Protein AF-A0A401HBV4-F1 (afdb_monomer_lite)

Radius of gyration: 20.48 Å; chains: 1; bounding box: 50×39×56 Å

pLDDT: mean 86.88, std 10.64, range [41.12, 97.62]

Sequence (295 aa):
MQGLTGCIDALDIARAVRVEGVSARLASEGRGEASGEKGHKIEVLVKDPSSPSIDEMPLLSALRVAFAKSGQLLVLRPYEKEASPREDVLAGLLRSLVAEGKPFVAIVPSLLAVGLASRLPARVIDALESLSVVVEAKVAVRNLVYLPVPEVNDVIEIVGKKNSAASYDRIRRLEEAAGRYGIKVRGHVLLNSNMEILEYIVSGGVDSLSMRVPVTKLALYILAISRCLDIPITPVTLEETSLHTIYFYGLGSREAEAFIEALRSPLTRPGEEEVARLVERGAAKLVEILSRPRA

Organism: Aeropyrum pernix (NCBI:txid56636)

Secondary structure (DSSP, 8-state):
-TTGGGG--HHHHHHH-EEEEEEEEEEEE-----SS---SEEEEEES-SSS--TTTHHHHHHHHHHHHTTTPEEEEEE--BTTB-HHHHHHHHHHHHHHTT--EEEEEEHHHHHHHHTTS-HHHHHHHHHHEEEEEEEEEEEEEEEEE-TTT-SEEEEEEETT-HHHHHHHHHHHHHHHHTT-EEEEEEEESSHHHHHHHHHTT-STHHHHEEESSTHHHHHHHHHGGGT--EEEEEEEEEEEEEEEEET--HHHHHHHHHHHHSGGGSPPHHHHHHHHHHHHHHHHHHHTSPP-

Foldseek 3Di:
DPPLLVQQQLLVQLVQKFFPDKAKDFPDFAVQAQPDDPALEAEEEAADPVQHDLQCQLLVLLLCQLCVVVNRHYDYDHLDDPPDDSLQSVLVVLVVCVVVSGWYKYKAFVLSVVSNVVVHDPVSVCLLRRFWRKMKMKIKMWHKAKAAQVVLAQEAEEEEAPSDVLRVVLVVVVCVVSVVNNRHYPYYHHDHDPVVLLCVQCVVALSSCNHYTYSDLVRLLCVSSCVSSVGRMDMDIDIDMTMIMMIRGNHHVSSVVSSSVSSVDPVSRDDSVRSSVSSSVSNVVSVVVSPDDDD

Structure (mmCIF, N/CA/C/O backbone):
data_AF-A0A401HBV4-F1
#
_entry.id   AF-A0A401HBV4-F1
#
loop_
_atom_site.group_PDB
_atom_site.id
_atom_site.type_symbol
_atom_site.label_atom_id
_atom_site.label_alt_id
_atom_site.label_comp_id
_atom_site.label_asym_id
_atom_site.label_entity_id
_atom_site.label_seq_id
_atom_site.pdbx_PDB_ins_code
_atom_site.Cartn_x
_atom_site.Cartn_y
_atom_site.Cartn_z
_atom_site.occupancy
_atom_site.B_iso_or_equiv
_atom_site.auth_seq_id
_atom_site.auth_comp_id
_atom_site.auth_asym_id
_atom_site.auth_atom_id
_atom_site.pdbx_PDB_model_num
ATOM 1 N N . MET A 1 1 ? -0.609 13.813 -28.012 1.00 51.69 1 MET A N 1
ATOM 2 C CA . MET A 1 1 ? -0.633 12.855 -26.881 1.00 51.69 1 MET A CA 1
ATOM 3 C C . MET A 1 1 ? -2.017 12.712 -26.219 1.00 51.69 1 MET A C 1
ATOM 5 O O . MET A 1 1 ? -2.098 12.214 -25.108 1.00 51.69 1 MET A O 1
ATOM 9 N N . GLN A 1 2 ? -3.130 13.060 -26.883 1.00 41.12 2 GLN A N 1
ATOM 10 C CA . GLN A 1 2 ? -4.466 12.605 -26.467 1.00 41.12 2 GLN A CA 1
ATOM 11 C C . GLN A 1 2 ? -4.691 11.232 -27.119 1.00 41.12 2 GLN A C 1
ATOM 13 O O . GLN A 1 2 ? -4.739 11.156 -28.341 1.00 41.12 2 GLN A O 1
ATOM 18 N N . GLY A 1 3 ? -4.692 10.151 -26.332 1.00 54.75 3 GLY A N 1
ATOM 19 C CA . GLY A 1 3 ? -4.847 8.776 -26.840 1.00 54.75 3 GLY A CA 1
ATOM 20 C C . GLY A 1 3 ? -4.110 7.683 -26.051 1.00 54.75 3 GLY A C 1
ATOM 21 O O . GLY A 1 3 ? -4.463 6.517 -26.168 1.00 54.75 3 GLY A O 1
ATOM 22 N N . LEU A 1 4 ? -3.139 8.040 -25.200 1.00 61.06 4 LEU A N 1
ATOM 23 C CA . LEU A 1 4 ? -2.304 7.070 -24.466 1.00 61.06 4 LEU A CA 1
ATOM 24 C C . LEU A 1 4 ? -3.008 6.377 -23.284 1.00 61.06 4 LEU A C 1
ATOM 26 O O . LEU A 1 4 ? -2.481 5.416 -22.741 1.00 61.06 4 LEU A O 1
ATOM 30 N N . THR A 1 5 ? -4.194 6.822 -22.863 1.00 62.53 5 THR A N 1
ATOM 31 C CA . THR A 1 5 ? -4.948 6.124 -21.807 1.00 62.53 5 THR A CA 1
ATOM 32 C C . THR A 1 5 ? -5.631 4.854 -22.317 1.00 62.53 5 THR A C 1
ATOM 34 O O . THR A 1 5 ? -5.857 3.936 -21.540 1.00 62.53 5 THR A O 1
ATOM 37 N N . GLY A 1 6 ? -5.920 4.770 -23.623 1.00 68.50 6 GLY A N 1
ATOM 38 C CA . GLY A 1 6 ? -6.599 3.620 -24.232 1.00 68.50 6 GLY A CA 1
ATOM 39 C C . GLY A 1 6 ? -5.733 2.366 -24.391 1.00 68.50 6 GLY A C 1
ATOM 40 O O . GLY A 1 6 ? -6.261 1.318 -24.741 1.00 68.50 6 GLY A O 1
ATOM 41 N N . CYS A 1 7 ? -4.423 2.462 -24.144 1.00 82.75 7 CYS A N 1
ATOM 42 C CA . CYS A 1 7 ? -3.480 1.341 -24.213 1.00 82.75 7 CYS A CA 1
ATOM 43 C C . CYS A 1 7 ? -2.977 0.885 -22.829 1.00 82.75 7 CYS A C 1
ATOM 45 O O . CYS A 1 7 ? -2.099 0.024 -22.767 1.00 82.75 7 CYS A O 1
ATOM 47 N N . ILE A 1 8 ? -3.490 1.464 -21.731 1.00 89.94 8 ILE A N 1
ATOM 48 C CA . ILE A 1 8 ? -3.073 1.104 -20.369 1.00 89.94 8 ILE A CA 1
ATOM 49 C C . ILE A 1 8 ? -3.519 -0.329 -20.072 1.00 89.94 8 ILE A C 1
ATOM 51 O O . ILE A 1 8 ? -4.710 -0.627 -20.001 1.00 89.94 8 ILE A O 1
ATOM 55 N N . ASP A 1 9 ? -2.556 -1.204 -19.814 1.00 89.88 9 ASP A N 1
ATOM 56 C CA . ASP A 1 9 ? -2.772 -2.628 -19.581 1.00 89.88 9 ASP A CA 1
ATOM 57 C C . ASP A 1 9 ? -2.990 -2.944 -18.091 1.00 89.88 9 ASP A C 1
ATOM 59 O O . ASP A 1 9 ? -2.279 -3.724 -17.458 1.00 89.88 9 ASP A O 1
ATOM 63 N N . ALA A 1 10 ? -3.950 -2.258 -17.470 1.00 92.12 10 ALA A N 1
ATOM 64 C CA . ALA A 1 10 ? -4.164 -2.367 -16.028 1.00 92.12 10 ALA A CA 1
ATOM 65 C C . ALA A 1 10 ? -4.704 -3.742 -15.602 1.00 92.12 10 ALA A C 1
ATOM 67 O O . ALA A 1 10 ? -4.416 -4.193 -14.492 1.00 92.12 10 ALA A O 1
ATOM 68 N N . LEU A 1 11 ? -5.483 -4.404 -16.465 1.00 91.81 11 LEU A N 1
ATOM 69 C CA . LEU A 1 11 ? -6.121 -5.680 -16.147 1.00 91.81 11 LEU A CA 1
ATOM 70 C C . LEU A 1 11 ? -5.117 -6.838 -16.125 1.00 91.81 11 LEU A C 1
ATOM 72 O O . LEU A 1 11 ? -5.170 -7.653 -15.204 1.00 91.81 11 LEU A O 1
ATOM 76 N N . ASP A 1 12 ? -4.174 -6.899 -17.070 1.00 91.12 12 ASP A N 1
ATOM 77 C CA . ASP A 1 12 ? -3.160 -7.960 -17.058 1.00 91.12 12 ASP A CA 1
ATOM 78 C C . ASP A 1 12 ? -2.198 -7.796 -15.873 1.00 91.12 12 ASP A C 1
ATOM 80 O O . ASP A 1 12 ? -1.864 -8.781 -15.207 1.00 91.12 12 ASP A O 1
ATOM 84 N N . ILE A 1 13 ? -1.842 -6.555 -15.517 1.00 93.56 13 ILE A N 1
ATOM 85 C CA . ILE A 1 13 ? -1.088 -6.281 -14.283 1.00 93.56 13 ILE A CA 1
ATOM 86 C C . ILE A 1 13 ? -1.889 -6.697 -13.045 1.00 93.56 13 ILE A C 1
ATOM 88 O O . ILE A 1 13 ? -1.341 -7.340 -12.147 1.00 93.56 13 ILE A O 1
ATOM 92 N N . ALA A 1 14 ? -3.188 -6.394 -12.998 1.00 91.69 14 ALA A N 1
ATOM 93 C CA . ALA A 1 14 ? -4.050 -6.766 -11.880 1.00 91.69 14 ALA A CA 1
ATOM 94 C C . ALA A 1 14 ? -4.186 -8.284 -11.697 1.00 91.69 14 ALA A C 1
ATOM 96 O O . ALA A 1 14 ? -4.177 -8.744 -10.561 1.00 91.69 14 ALA A O 1
ATOM 97 N N . ARG A 1 15 ? -4.246 -9.072 -12.779 1.00 91.69 15 ARG A N 1
ATOM 98 C CA . ARG A 1 15 ? -4.294 -10.550 -12.722 1.00 91.69 15 ARG A CA 1
ATOM 99 C C . ARG A 1 15 ? -3.032 -11.169 -12.123 1.00 91.69 15 ARG A C 1
ATOM 101 O O . ARG A 1 15 ? -3.076 -12.219 -11.478 1.00 91.69 15 ARG A O 1
ATOM 108 N N . ALA A 1 16 ? -1.886 -10.537 -12.353 1.00 91.25 16 ALA A N 1
ATOM 109 C CA . ALA A 1 16 ? -0.614 -11.005 -11.825 1.00 91.25 16 ALA A CA 1
ATOM 110 C C . ALA A 1 16 ? -0.429 -10.651 -10.337 1.00 91.25 16 ALA A C 1
ATOM 112 O O . ALA A 1 16 ? 0.214 -11.409 -9.600 1.00 91.25 16 ALA A O 1
ATOM 113 N N . VAL A 1 17 ? -1.037 -9.553 -9.883 1.00 92.12 17 VAL A N 1
ATOM 114 C CA . VAL A 1 17 ? -1.023 -9.103 -8.488 1.00 92.12 17 VAL A CA 1
ATOM 115 C C . VAL A 1 17 ? -2.083 -9.838 -7.669 1.00 92.12 17 VAL A C 1
ATOM 117 O O . VAL A 1 17 ? -3.258 -9.859 -8.019 1.00 92.12 17 VAL A O 1
ATOM 120 N N . ARG A 1 18 ? -1.698 -10.424 -6.532 1.00 90.62 18 ARG A N 1
ATOM 121 C CA . ARG A 1 18 ? -2.636 -11.199 -5.707 1.00 90.62 18 ARG A CA 1
ATOM 122 C C . ARG A 1 18 ? -2.352 -11.076 -4.221 1.00 90.62 18 ARG A C 1
ATOM 124 O O . ARG A 1 18 ? -1.207 -11.154 -3.794 1.00 90.62 18 ARG A O 1
ATOM 131 N N . VAL A 1 19 ? -3.408 -10.963 -3.418 1.00 91.94 19 VAL A N 1
ATOM 132 C CA . VAL A 1 19 ? -3.322 -11.211 -1.972 1.00 91.94 19 VAL A CA 1
ATOM 133 C C . VAL A 1 19 ? -3.312 -12.726 -1.753 1.00 91.94 19 VAL A C 1
ATOM 135 O O . VAL A 1 19 ? -4.349 -13.381 -1.871 1.00 91.94 19 VAL A O 1
ATOM 138 N N . GLU A 1 20 ? -2.133 -13.282 -1.475 1.00 90.88 20 GLU A N 1
ATOM 139 C CA . GLU A 1 20 ? -1.916 -14.728 -1.304 1.00 90.88 20 GLU A CA 1
ATOM 140 C C . GLU A 1 20 ? -2.331 -15.207 0.092 1.00 90.88 20 GLU A C 1
ATOM 142 O O . GLU A 1 20 ? -2.769 -16.343 0.267 1.00 90.88 20 GLU A O 1
ATOM 147 N N . GLY A 1 21 ? -2.244 -14.333 1.099 1.00 91.31 21 GLY A N 1
ATOM 148 C CA . GLY A 1 21 ? -2.594 -14.690 2.468 1.00 91.31 21 GLY A CA 1
ATOM 149 C C . GLY A 1 21 ? -2.882 -13.484 3.346 1.00 91.31 21 GLY A C 1
ATOM 150 O O . GLY A 1 21 ? -2.274 -12.427 3.201 1.00 91.31 21 GLY A O 1
ATOM 151 N N . VAL A 1 22 ? -3.807 -13.663 4.283 1.00 94.62 22 VAL A N 1
ATOM 152 C CA . VAL A 1 22 ? -4.127 -12.692 5.329 1.00 94.62 22 VAL A CA 1
ATOM 153 C C . VAL A 1 22 ? -4.256 -13.458 6.635 1.00 94.62 22 VAL A C 1
ATOM 155 O O . VAL A 1 22 ? -4.971 -14.456 6.700 1.00 94.62 22 VAL A O 1
ATOM 158 N N . SER A 1 23 ? -3.561 -13.010 7.673 1.00 93.94 23 SER A N 1
ATOM 159 C CA . SER A 1 23 ? -3.693 -13.559 9.021 1.00 93.94 23 SER A CA 1
ATOM 160 C C . SER A 1 23 ? -3.744 -12.424 10.024 1.00 93.94 23 SER A C 1
ATOM 162 O O . SER A 1 23 ? -2.945 -11.496 9.923 1.00 93.94 23 SER A O 1
ATOM 164 N N . ALA A 1 24 ? -4.633 -12.512 11.005 1.00 95.69 24 ALA A N 1
ATOM 165 C CA . ALA A 1 24 ? -4.712 -11.549 12.090 1.00 95.69 24 ALA A CA 1
ATOM 166 C C . ALA A 1 24 ? -4.885 -12.256 13.433 1.00 95.69 24 ALA A C 1
ATOM 168 O O . ALA A 1 24 ? -5.458 -13.347 13.496 1.00 95.69 24 ALA A O 1
ATOM 169 N N . ARG A 1 25 ? -4.377 -11.633 14.494 1.00 93.94 25 ARG A N 1
ATOM 170 C CA . ARG A 1 25 ? -4.486 -12.123 15.871 1.00 93.94 25 ARG A CA 1
ATOM 171 C C . ARG A 1 25 ? -4.696 -10.965 16.839 1.00 93.94 25 ARG A C 1
ATOM 173 O O . ARG A 1 25 ? -4.188 -9.869 16.604 1.00 93.94 25 ARG A O 1
ATOM 180 N N . LEU A 1 26 ? -5.387 -11.235 17.942 1.00 92.56 26 LEU A N 1
ATOM 181 C CA . LEU A 1 26 ? -5.402 -10.335 19.091 1.00 92.56 26 LEU A CA 1
ATOM 182 C C . LEU A 1 26 ? -3.994 -10.297 19.702 1.00 92.56 26 LEU A C 1
ATOM 184 O O . LEU A 1 26 ? -3.378 -11.340 19.935 1.00 92.56 26 LEU A O 1
ATOM 188 N N . ALA A 1 27 ? -3.470 -9.091 19.892 1.00 88.06 27 ALA A N 1
ATOM 189 C CA . ALA A 1 27 ? -2.166 -8.838 20.496 1.00 88.06 27 ALA A CA 1
ATOM 190 C C . ALA A 1 27 ? -2.304 -8.352 21.944 1.00 88.06 27 ALA A C 1
ATOM 192 O O . ALA A 1 27 ? -1.503 -8.739 22.792 1.00 88.06 27 ALA A O 1
ATOM 193 N N . SER A 1 28 ? -3.342 -7.566 22.239 1.00 84.75 28 SER A N 1
ATOM 194 C CA . SER A 1 28 ? -3.727 -7.197 23.600 1.00 84.75 28 SER A CA 1
ATOM 195 C C . SER A 1 28 ? -5.220 -6.891 23.691 1.00 84.75 28 SER A C 1
ATOM 197 O O . SER A 1 28 ? -5.839 -6.41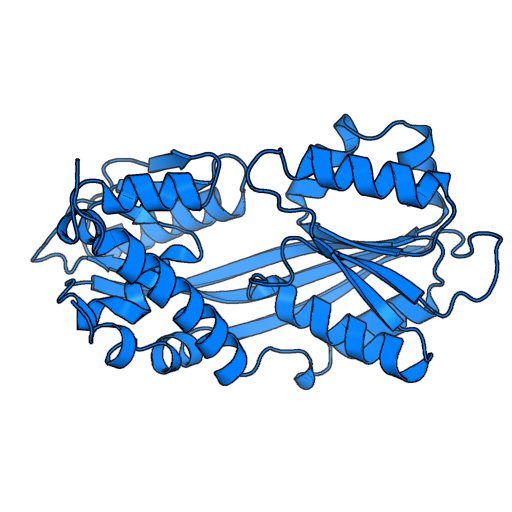0 22.738 1.00 84.75 28 SER A O 1
ATOM 199 N N . GLU A 1 29 ? -5.783 -7.150 24.868 1.00 76.56 29 GLU A N 1
ATOM 200 C CA . GLU A 1 29 ? -7.145 -6.775 25.231 1.00 76.56 29 GLU A CA 1
ATOM 201 C C . GLU A 1 29 ? -7.066 -5.604 26.214 1.00 76.56 29 GLU A C 1
ATOM 203 O O . GLU A 1 29 ? -6.777 -5.779 27.399 1.00 76.56 29 GLU A O 1
ATOM 208 N N . GLY A 1 30 ? -7.254 -4.383 25.712 1.00 69.12 30 GLY A N 1
ATOM 209 C CA . GLY A 1 30 ? -7.535 -3.237 26.571 1.00 69.12 30 GLY A CA 1
ATOM 210 C C . GLY A 1 30 ? -8.909 -3.382 27.230 1.00 69.12 30 GLY A C 1
ATOM 211 O O . GLY A 1 30 ? -9.717 -4.226 26.847 1.00 69.12 30 GLY A O 1
ATOM 212 N N . ARG A 1 31 ? -9.218 -2.514 28.198 1.00 69.62 31 ARG A N 1
ATOM 213 C CA . ARG A 1 31 ? -10.520 -2.518 28.896 1.00 69.62 31 ARG A CA 1
ATOM 214 C C . ARG A 1 31 ? -11.707 -2.229 27.974 1.00 69.62 31 ARG A C 1
ATOM 216 O O . ARG A 1 31 ? -12.831 -2.461 28.391 1.00 69.62 31 ARG A O 1
ATOM 223 N N . GLY A 1 32 ? -11.440 -1.749 26.754 1.00 60.47 32 GLY A N 1
ATOM 224 C CA . GLY A 1 32 ? -12.377 -1.773 25.636 1.00 60.47 32 GLY A CA 1
ATOM 225 C C . GLY A 1 32 ? -13.739 -1.182 25.965 1.00 60.47 32 GLY A C 1
ATOM 226 O O . GLY A 1 32 ? -14.729 -1.866 25.783 1.00 60.47 32 GLY A O 1
ATOM 227 N N . GLU A 1 33 ? -13.782 0.051 26.471 1.00 57.56 33 GLU A N 1
ATOM 228 C CA . GLU A 1 33 ? -14.997 0.864 26.597 1.00 57.56 33 GLU A CA 1
ATOM 229 C C . GLU A 1 33 ? -14.570 2.290 26.986 1.00 57.56 33 GLU A C 1
ATOM 231 O O . GLU A 1 33 ? -14.169 2.556 28.120 1.00 57.56 33 GLU A O 1
ATOM 236 N N . ALA A 1 34 ? -14.604 3.228 26.034 1.00 50.84 34 ALA A N 1
ATOM 237 C CA . ALA A 1 34 ? -14.574 4.644 26.385 1.00 50.84 34 ALA A CA 1
ATOM 238 C C . ALA A 1 34 ? -15.962 5.010 26.931 1.00 50.84 34 ALA A C 1
ATOM 240 O O . ALA A 1 34 ? -16.981 4.676 26.327 1.00 50.84 34 ALA A O 1
ATOM 241 N N . SER A 1 35 ? -16.024 5.673 28.086 1.00 42.47 35 SER A N 1
ATOM 242 C CA . SER A 1 35 ? -17.285 6.162 28.639 1.00 42.47 35 SER A CA 1
ATOM 243 C C . SER A 1 35 ? -17.898 7.198 27.692 1.00 42.47 35 SER A C 1
ATOM 245 O O . SER A 1 35 ? -17.421 8.331 27.637 1.00 42.47 35 SER A O 1
ATOM 247 N N . GLY A 1 36 ? -18.950 6.841 26.958 1.00 41.53 36 GLY A N 1
ATOM 248 C CA . GLY A 1 36 ? -19.706 7.813 26.173 1.00 41.53 36 GLY A CA 1
ATOM 249 C C . GLY A 1 36 ? -20.460 7.185 25.012 1.00 41.53 36 GLY A C 1
ATOM 250 O O . GLY A 1 36 ? -19.848 6.565 24.159 1.00 41.53 36 GLY A O 1
ATOM 251 N N . GLU A 1 37 ? -21.784 7.353 25.047 1.00 46.84 37 GLU A N 1
ATOM 252 C CA . GLU A 1 37 ? -22.790 7.239 23.979 1.00 46.84 37 GLU A CA 1
ATOM 253 C C . GLU A 1 37 ? -22.496 6.312 22.788 1.00 46.84 37 GLU A C 1
ATOM 255 O O . GLU A 1 37 ? -21.533 6.487 22.051 1.00 46.84 37 GLU A O 1
ATOM 260 N N . LYS A 1 38 ? -23.433 5.390 22.506 1.00 51.00 38 LYS A N 1
ATOM 261 C CA . LYS A 1 38 ? -23.486 4.612 21.256 1.00 51.00 38 LYS A CA 1
ATOM 262 C C . LYS A 1 38 ? -23.510 5.549 20.041 1.00 51.00 38 LYS A C 1
ATOM 264 O O . LYS A 1 38 ? -24.567 5.888 19.515 1.00 51.00 38 LYS A O 1
ATOM 269 N N . GLY A 1 39 ? -22.333 5.963 19.593 1.00 56.16 39 GLY A N 1
ATOM 270 C CA . GLY A 1 39 ? -22.154 6.761 18.401 1.00 56.16 39 GLY A CA 1
ATOM 271 C C . GLY A 1 39 ? -22.437 5.905 17.176 1.00 56.16 39 GLY A C 1
ATOM 272 O O . GLY A 1 39 ? -21.867 4.829 17.002 1.00 56.16 39 GLY A O 1
ATOM 273 N N . HIS A 1 40 ? -23.285 6.407 16.282 1.00 67.75 40 HIS A N 1
ATOM 274 C CA . HIS A 1 40 ? -23.527 5.787 14.978 1.00 67.75 40 HIS A CA 1
ATOM 275 C C . HIS A 1 40 ? -22.335 5.912 14.014 1.00 67.75 40 HIS A C 1
ATOM 277 O O . HIS A 1 40 ? -22.449 5.472 12.876 1.00 67.75 40 HIS A O 1
ATOM 283 N N . LYS A 1 41 ? -21.218 6.542 14.406 1.00 85.12 41 LYS A N 1
ATOM 284 C CA . LYS A 1 41 ? -20.074 6.826 13.529 1.00 85.12 41 LYS A CA 1
ATOM 285 C C . LYS A 1 41 ? -18.761 6.415 14.185 1.00 85.12 41 LYS A C 1
ATOM 287 O O . LYS A 1 41 ? -18.499 6.837 15.306 1.00 85.12 41 LYS A O 1
ATOM 292 N N . ILE A 1 42 ? -17.940 5.663 13.458 1.00 89.94 42 ILE A N 1
ATOM 293 C CA . ILE A 1 42 ? -16.591 5.256 13.860 1.00 89.94 42 ILE A CA 1
ATOM 294 C C . ILE A 1 42 ? -15.591 5.870 12.885 1.00 89.94 42 ILE A C 1
ATOM 296 O O . ILE A 1 42 ? -15.694 5.681 11.670 1.00 89.94 42 ILE A O 1
ATOM 300 N N . GLU A 1 43 ? -14.629 6.618 13.417 1.00 93.25 43 GLU A N 1
ATOM 301 C CA . GLU A 1 43 ? -13.533 7.174 12.624 1.00 93.25 43 GLU A CA 1
ATOM 302 C C . GLU A 1 43 ? -12.534 6.051 12.302 1.00 93.25 43 GLU A C 1
ATOM 304 O O . GLU A 1 43 ? -12.142 5.288 13.182 1.00 93.25 43 GLU A O 1
ATOM 309 N N . VAL A 1 44 ? -12.120 5.927 11.042 1.00 94.75 44 VAL A N 1
ATOM 310 C CA . VAL A 1 44 ? -11.139 4.927 10.603 1.00 94.75 44 VAL A CA 1
ATOM 311 C C . VAL A 1 44 ? -9.930 5.646 10.025 1.00 94.75 44 VAL A C 1
ATOM 313 O O . VAL A 1 44 ? -10.002 6.218 8.935 1.00 94.75 44 VAL A O 1
ATOM 316 N N . LEU A 1 45 ? -8.816 5.627 10.752 1.00 94.12 45 LEU A N 1
ATOM 317 C CA . LEU A 1 45 ? -7.560 6.232 10.322 1.00 94.12 45 LEU A CA 1
ATOM 318 C C . LEU A 1 45 ? -6.833 5.282 9.368 1.00 94.12 45 LEU A C 1
ATOM 320 O O . LEU A 1 45 ? -6.504 4.152 9.735 1.00 94.12 45 LEU A O 1
ATOM 324 N N . VAL A 1 46 ? -6.588 5.747 8.145 1.00 90.94 46 VAL A N 1
ATOM 325 C CA . VAL A 1 46 ? -6.010 4.955 7.045 1.00 90.94 46 VAL A CA 1
ATOM 326 C C . VAL A 1 46 ? -4.994 5.795 6.283 1.00 90.94 46 VAL A C 1
ATOM 328 O O . VAL A 1 46 ? -5.095 7.022 6.291 1.00 90.94 46 VAL A O 1
ATOM 331 N N . LYS A 1 47 ? -4.024 5.171 5.603 1.00 87.25 47 LYS A N 1
ATOM 332 C CA . LYS A 1 47 ? -2.976 5.930 4.904 1.00 87.25 47 LYS A CA 1
ATOM 333 C C . LYS A 1 47 ? -3.567 6.883 3.864 1.00 87.25 47 LYS A C 1
ATOM 335 O O . LYS A 1 47 ? -3.450 8.097 4.003 1.00 87.25 47 LYS A O 1
ATOM 340 N N . ASP A 1 48 ? -4.232 6.324 2.861 1.00 84.56 48 ASP A N 1
ATOM 341 C CA . ASP A 1 48 ? -4.903 7.066 1.796 1.00 84.56 48 ASP A CA 1
ATOM 342 C C . ASP A 1 48 ? -6.076 6.223 1.264 1.00 84.56 48 ASP A C 1
ATOM 344 O O . ASP A 1 48 ? -5.845 5.206 0.609 1.00 84.56 48 ASP A O 1
ATOM 348 N N . PRO A 1 49 ? -7.339 6.604 1.529 1.00 82.12 49 PRO A N 1
ATOM 349 C CA . PRO A 1 49 ? -8.502 5.857 1.064 1.00 82.12 49 PRO A CA 1
ATOM 350 C C . PRO A 1 49 ? -8.765 6.036 -0.438 1.00 82.12 49 PRO A C 1
ATOM 352 O O . PRO A 1 49 ? -9.510 5.248 -1.017 1.00 82.12 49 PRO A O 1
ATOM 355 N N . SER A 1 50 ? -8.190 7.062 -1.076 1.00 81.88 50 SER A N 1
ATOM 356 C CA . SER A 1 50 ? -8.348 7.314 -2.513 1.00 81.88 50 SER A CA 1
ATOM 357 C C . SER A 1 50 ? -7.416 6.437 -3.360 1.00 81.88 50 SER A C 1
ATOM 359 O O . SER A 1 50 ? -7.757 6.067 -4.488 1.00 81.88 50 SER A O 1
ATOM 361 N N . SER A 1 51 ? -6.273 6.043 -2.790 1.00 79.81 51 SER A N 1
ATOM 362 C CA . SER A 1 51 ? -5.274 5.160 -3.400 1.00 79.81 51 SER A CA 1
ATOM 363 C C . SER A 1 51 ? -4.696 4.179 -2.362 1.00 79.81 51 SER A C 1
ATOM 365 O O . SER A 1 51 ? -3.487 4.228 -2.076 1.00 79.81 51 SER A O 1
ATOM 367 N N . PRO A 1 52 ? -5.537 3.286 -1.792 1.00 83.00 52 PRO A N 1
ATOM 368 C CA . PRO A 1 52 ? -5.093 2.337 -0.777 1.00 83.00 52 PRO A CA 1
ATOM 369 C C . PRO A 1 52 ? -4.012 1.429 -1.355 1.00 83.00 52 PRO A C 1
ATOM 371 O O . PRO A 1 52 ? -4.039 1.084 -2.541 1.00 83.00 52 PRO A O 1
ATOM 374 N N . SER A 1 53 ? -3.040 1.043 -0.528 1.00 86.38 53 SER A N 1
ATOM 375 C CA . SER A 1 53 ? -2.126 -0.013 -0.954 1.00 86.38 53 SER A CA 1
ATOM 376 C C . SER A 1 53 ? -2.879 -1.342 -1.065 1.00 86.38 53 SER A C 1
ATOM 378 O O . SER A 1 53 ? -3.837 -1.578 -0.330 1.00 86.38 53 SER A O 1
ATOM 380 N N . ILE A 1 54 ? -2.422 -2.233 -1.949 1.00 90.62 54 ILE A N 1
ATOM 381 C CA . ILE A 1 54 ? -3.029 -3.561 -2.151 1.00 90.62 54 ILE A CA 1
ATOM 382 C C . ILE A 1 54 ? -3.099 -4.357 -0.837 1.00 90.62 54 ILE A C 1
ATOM 384 O O . ILE A 1 54 ? -4.072 -5.065 -0.597 1.00 90.62 54 ILE A O 1
ATOM 388 N N . ASP A 1 55 ? -2.108 -4.202 0.045 1.00 90.38 55 ASP A N 1
ATOM 389 C CA . ASP A 1 55 ? -2.082 -4.843 1.360 1.00 90.38 55 ASP A CA 1
ATOM 390 C C . ASP A 1 55 ? -3.072 -4.234 2.374 1.00 90.38 55 ASP A C 1
ATOM 392 O O . ASP A 1 55 ? -3.480 -4.917 3.309 1.00 90.38 55 ASP A O 1
ATOM 396 N N . GLU A 1 56 ? -3.511 -2.986 2.184 1.00 91.25 56 GLU A N 1
ATOM 397 C CA . GLU A 1 56 ? -4.507 -2.329 3.048 1.00 91.25 56 GLU A CA 1
ATOM 398 C C . GLU A 1 56 ? -5.947 -2.652 2.621 1.00 91.25 56 GLU A C 1
ATOM 400 O O . GLU A 1 56 ? -6.848 -2.664 3.459 1.00 91.25 56 GLU A O 1
ATOM 405 N N . MET A 1 57 ? -6.176 -2.947 1.336 1.00 93.62 57 MET A N 1
ATOM 406 C CA . MET A 1 57 ? -7.498 -3.288 0.792 1.00 93.62 57 MET A CA 1
ATOM 407 C C . MET A 1 57 ? -8.240 -4.375 1.594 1.00 93.62 57 MET A C 1
ATOM 409 O O . MET A 1 57 ? -9.378 -4.112 1.992 1.00 93.62 57 MET A O 1
ATOM 413 N N . PRO A 1 58 ? -7.645 -5.546 1.919 1.00 95.06 58 PRO A N 1
ATOM 414 C CA . PRO A 1 58 ? -8.348 -6.557 2.708 1.00 95.06 58 PRO A CA 1
ATOM 415 C C . PRO A 1 58 ? -8.701 -6.095 4.122 1.00 95.06 58 PRO A C 1
ATOM 417 O O . PRO A 1 58 ? -9.761 -6.454 4.635 1.00 95.06 58 PRO A O 1
ATOM 420 N N . LEU A 1 59 ? -7.871 -5.244 4.730 1.00 95.50 59 LEU A N 1
ATOM 421 C CA . LEU A 1 59 ? -8.140 -4.672 6.050 1.00 95.50 59 LEU A CA 1
ATOM 422 C C . LEU A 1 59 ? -9.352 -3.731 5.994 1.00 95.50 59 LEU A C 1
ATOM 424 O O . LEU A 1 59 ? -10.259 -3.818 6.820 1.00 95.50 59 LEU A O 1
ATOM 428 N N . LEU A 1 60 ? -9.426 -2.873 4.976 1.00 94.06 60 LEU A N 1
ATOM 429 C CA . LEU A 1 60 ? -10.561 -1.965 4.790 1.00 94.06 60 LEU A CA 1
ATOM 430 C C . LEU A 1 60 ? -11.862 -2.720 4.500 1.00 94.06 60 LEU A C 1
ATOM 432 O O . LEU A 1 60 ? -12.909 -2.385 5.060 1.00 94.06 60 LEU A O 1
ATOM 436 N N . SER A 1 61 ? -11.805 -3.752 3.659 1.00 93.88 61 SER A N 1
ATOM 437 C CA . SER A 1 61 ? -12.957 -4.603 3.355 1.00 93.88 61 SER A CA 1
ATOM 438 C C . SER A 1 61 ? -13.447 -5.358 4.589 1.00 93.88 61 SER A C 1
ATOM 440 O O . SER A 1 61 ? -14.650 -5.387 4.845 1.00 93.88 61 SER A O 1
ATOM 442 N N . ALA A 1 62 ? -12.540 -5.904 5.400 1.00 95.19 62 ALA A N 1
ATOM 443 C CA . ALA A 1 62 ? -12.905 -6.583 6.638 1.00 95.19 62 ALA A CA 1
ATOM 444 C C . ALA A 1 62 ? -13.555 -5.643 7.659 1.00 95.19 62 ALA A C 1
ATOM 446 O O . ALA A 1 62 ? -14.556 -6.021 8.266 1.00 95.19 62 ALA A O 1
ATOM 447 N N . LEU A 1 63 ? -13.068 -4.402 7.804 1.00 94.38 63 LEU A N 1
ATOM 448 C CA . LEU A 1 63 ? -13.738 -3.405 8.648 1.00 94.38 63 LEU A CA 1
ATOM 449 C C . LEU A 1 63 ? -15.150 -3.107 8.142 1.00 94.38 63 LEU A C 1
ATOM 451 O O . LEU A 1 63 ? -16.099 -3.112 8.921 1.00 94.38 63 LEU A O 1
ATOM 455 N N . ARG A 1 64 ? -15.332 -2.913 6.832 1.00 92.00 64 ARG A N 1
ATOM 456 C CA . ARG A 1 64 ? -16.673 -2.698 6.265 1.00 92.00 64 ARG A CA 1
ATOM 457 C C . ARG A 1 64 ? -17.612 -3.861 6.575 1.00 92.00 64 ARG A C 1
ATOM 459 O O . ARG A 1 64 ? -18.746 -3.623 6.974 1.00 92.00 64 ARG A O 1
ATOM 466 N N . VAL A 1 65 ? -17.145 -5.101 6.437 1.00 92.00 65 VAL A N 1
ATOM 467 C CA . VAL A 1 65 ? -17.940 -6.302 6.739 1.00 92.00 65 VAL A CA 1
ATOM 468 C C . VAL A 1 65 ? -18.267 -6.406 8.231 1.00 92.00 65 VAL A C 1
ATOM 470 O O . VAL A 1 65 ? -19.418 -6.669 8.581 1.00 92.00 65 VAL A O 1
ATOM 473 N N . ALA A 1 66 ? -17.285 -6.178 9.106 1.00 91.44 66 ALA A N 1
ATOM 474 C CA . ALA A 1 66 ? -17.457 -6.275 10.554 1.00 91.44 66 ALA A CA 1
ATOM 475 C C . ALA A 1 66 ? -18.486 -5.262 11.083 1.00 91.44 66 ALA A C 1
ATOM 477 O O . ALA A 1 66 ? -19.359 -5.621 11.873 1.00 91.44 66 ALA A O 1
ATOM 478 N N . PHE A 1 67 ? -18.439 -4.023 10.588 1.00 89.31 67 PHE A N 1
ATOM 479 C CA . PHE A 1 67 ? -19.305 -2.934 11.050 1.00 89.31 67 PHE A CA 1
ATOM 480 C C . PHE A 1 67 ? -20.634 -2.827 10.281 1.00 89.31 67 PHE A C 1
ATOM 482 O O . PHE A 1 67 ? -21.574 -2.194 10.760 1.00 89.31 67 PHE A O 1
ATOM 489 N N . ALA A 1 68 ? -20.784 -3.504 9.135 1.00 85.38 68 ALA A N 1
ATOM 490 C CA . ALA A 1 68 ? -22.046 -3.516 8.388 1.00 85.38 68 ALA A CA 1
ATOM 491 C C . ALA A 1 68 ? -23.227 -4.037 9.226 1.00 85.38 68 ALA A C 1
ATOM 493 O O . ALA A 1 68 ? -24.349 -3.552 9.087 1.00 85.38 68 ALA A O 1
ATOM 494 N N . LYS A 1 69 ? -22.984 -5.006 10.120 1.00 75.56 69 LYS A N 1
ATOM 495 C CA . LYS A 1 69 ? -24.026 -5.598 10.976 1.00 75.56 69 LYS A CA 1
ATOM 496 C C . LYS A 1 69 ? -24.365 -4.756 12.207 1.00 75.56 69 LYS A C 1
ATOM 498 O O . LYS A 1 69 ? -25.451 -4.925 12.753 1.00 75.56 69 LYS A O 1
ATOM 503 N N . SER A 1 70 ? -23.463 -3.880 12.659 1.00 75.25 70 SER A N 1
ATOM 504 C CA . SER A 1 70 ? -23.683 -3.051 13.853 1.00 75.25 70 SER A CA 1
ATOM 505 C C . SER A 1 70 ? -24.455 -1.761 13.556 1.00 75.25 70 SER A C 1
ATOM 507 O O . SER A 1 70 ? -24.838 -1.055 14.486 1.00 75.25 70 SER A O 1
ATOM 509 N N . GLY A 1 71 ? -24.699 -1.442 12.277 1.00 73.75 71 GLY A N 1
ATOM 510 C CA . GLY A 1 71 ? -25.333 -0.185 11.867 1.00 73.75 71 GLY A CA 1
ATOM 511 C C . GLY A 1 71 ? -24.451 1.046 12.110 1.00 73.75 71 GLY A C 1
ATOM 512 O O . GLY A 1 71 ? -24.939 2.174 12.060 1.00 73.75 71 GLY A O 1
ATOM 513 N N . GLN A 1 72 ? -23.162 0.838 12.393 1.00 81.19 72 GLN A N 1
ATOM 514 C CA . GLN A 1 72 ? -22.186 1.903 12.583 1.00 81.19 72 GLN A CA 1
ATOM 515 C C . GLN A 1 72 ? -21.609 2.331 11.232 1.00 81.19 72 GLN A C 1
ATOM 517 O O . GLN A 1 72 ? -21.116 1.523 10.446 1.00 81.19 72 GLN A O 1
ATOM 522 N N . LEU A 1 73 ? -21.651 3.632 10.968 1.00 83.94 73 LEU A N 1
ATOM 523 C CA . LEU A 1 73 ? -21.071 4.247 9.788 1.00 83.94 73 LEU A CA 1
ATOM 524 C C . LEU A 1 73 ? -19.563 4.431 9.978 1.00 83.94 73 LEU A C 1
ATOM 526 O O . LEU A 1 73 ? -19.124 5.108 10.906 1.00 83.94 73 LEU A O 1
ATOM 530 N N . LEU A 1 74 ? -18.771 3.896 9.054 1.00 90.12 74 LEU A N 1
ATOM 531 C CA . LEU A 1 74 ? -17.331 4.134 9.021 1.00 90.12 74 LEU A CA 1
ATOM 532 C C . LEU A 1 74 ? -17.021 5.448 8.296 1.00 90.12 74 LEU A C 1
ATOM 534 O O . LEU A 1 74 ? -17.439 5.648 7.154 1.00 90.12 74 LEU A O 1
ATOM 538 N N . VAL A 1 75 ? -16.253 6.325 8.938 1.00 91.31 75 VAL A N 1
ATOM 539 C CA . VAL A 1 75 ? -15.761 7.579 8.357 1.00 91.31 75 VAL A CA 1
ATOM 540 C C . VAL A 1 75 ? -14.257 7.451 8.143 1.00 91.31 75 VAL A C 1
ATOM 542 O O . VAL A 1 75 ? -13.490 7.397 9.098 1.00 91.31 75 VAL A O 1
ATOM 545 N N . LEU A 1 76 ? -13.819 7.372 6.885 1.00 91.88 76 LEU A N 1
ATOM 546 C CA . LEU A 1 76 ? -12.397 7.221 6.565 1.00 91.88 76 LEU A CA 1
ATOM 547 C C . LEU A 1 76 ? -11.661 8.557 6.734 1.00 91.88 76 LEU A C 1
ATOM 549 O O . LEU A 1 76 ? -12.051 9.571 6.149 1.00 91.88 76 LEU A O 1
ATOM 553 N N . ARG A 1 77 ? -10.559 8.547 7.484 1.00 91.56 77 ARG A N 1
ATOM 554 C CA . ARG A 1 77 ? -9.688 9.702 7.722 1.00 91.56 77 ARG A CA 1
ATOM 555 C C . ARG A 1 77 ? -8.273 9.411 7.213 1.00 91.56 77 ARG A C 1
ATOM 557 O O . ARG A 1 77 ? -7.566 8.614 7.832 1.00 91.56 77 ARG A O 1
ATOM 564 N N . PRO A 1 78 ? -7.844 10.041 6.104 1.00 90.25 78 PRO A N 1
ATOM 565 C CA . PRO A 1 78 ? -6.483 9.890 5.605 1.00 90.25 78 PRO A CA 1
ATOM 566 C C . PRO A 1 78 ? -5.459 10.535 6.543 1.00 90.25 78 PRO A C 1
ATOM 568 O O . PRO A 1 78 ? -5.676 11.652 7.022 1.00 90.25 78 PRO A O 1
ATOM 571 N N . TYR A 1 79 ? -4.313 9.879 6.729 1.00 86.38 79 TYR A N 1
ATOM 572 C CA . TYR A 1 79 ? -3.136 10.469 7.382 1.00 86.38 79 TYR A CA 1
ATOM 573 C C . TYR A 1 79 ? -1.938 10.690 6.438 1.00 86.38 79 TYR A C 1
ATOM 575 O O . TYR A 1 79 ? -0.882 11.147 6.876 1.00 86.38 79 TYR A O 1
ATOM 583 N N . GLU A 1 80 ? -2.074 10.416 5.137 1.00 80.19 80 GLU A N 1
ATOM 584 C CA . GLU A 1 80 ? -1.132 10.868 4.105 1.00 80.19 80 GLU A CA 1
ATOM 585 C C . GLU A 1 80 ? -1.562 12.254 3.583 1.00 80.19 80 GLU A C 1
ATOM 587 O O . GLU A 1 80 ? -2.658 12.425 3.052 1.00 80.19 80 GLU A O 1
ATOM 592 N N . LYS A 1 81 ? -0.706 13.267 3.778 1.00 71.62 81 LYS A N 1
ATOM 593 C CA . LYS A 1 81 ? -0.860 14.627 3.234 1.00 71.62 81 LYS A CA 1
ATOM 594 C C . LYS A 1 81 ? 0.432 15.038 2.534 1.00 71.62 81 LYS A C 1
ATOM 596 O O . LYS A 1 81 ? 1.511 14.731 3.028 1.00 71.62 81 LYS A O 1
ATOM 601 N N . GLU A 1 82 ? 0.320 15.756 1.417 1.00 59.09 82 GLU A N 1
ATOM 602 C CA . GLU A 1 82 ? 1.459 16.093 0.542 1.00 59.09 82 GLU A CA 1
ATOM 603 C C . GLU A 1 82 ? 2.574 16.891 1.243 1.00 59.09 82 GLU A C 1
ATOM 605 O O . GLU A 1 82 ? 3.737 16.740 0.889 1.00 59.09 82 GLU A O 1
ATOM 610 N N . ALA A 1 83 ? 2.247 17.684 2.270 1.00 61.72 83 ALA A N 1
ATOM 611 C CA . ALA A 1 83 ? 3.176 18.625 2.904 1.00 61.72 83 ALA A CA 1
ATOM 612 C C . ALA A 1 83 ? 3.530 18.300 4.370 1.00 61.72 83 ALA A C 1
ATOM 614 O O . ALA A 1 83 ? 3.996 19.175 5.100 1.00 61.72 83 ALA A O 1
ATOM 615 N N . SER A 1 84 ? 3.266 17.087 4.868 1.00 74.19 84 SER A N 1
ATOM 616 C CA . SER A 1 84 ? 3.536 16.754 6.278 1.00 74.19 84 SER A CA 1
ATOM 617 C C . SER A 1 84 ? 3.985 15.303 6.471 1.00 74.19 84 SER A C 1
ATOM 619 O O . SER A 1 84 ? 3.446 14.415 5.806 1.00 74.19 84 SER A O 1
ATOM 621 N N . PRO A 1 85 ? 4.927 15.025 7.398 1.00 76.44 85 PRO A N 1
ATOM 622 C CA . PRO A 1 85 ? 5.282 13.657 7.761 1.00 76.44 85 PRO A CA 1
ATOM 623 C C . PRO A 1 85 ? 4.046 12.880 8.221 1.00 76.44 85 PRO A C 1
ATOM 625 O O . PRO A 1 85 ? 3.234 13.382 9.001 1.00 76.44 85 PRO A O 1
ATOM 628 N N . ARG A 1 86 ? 3.898 11.640 7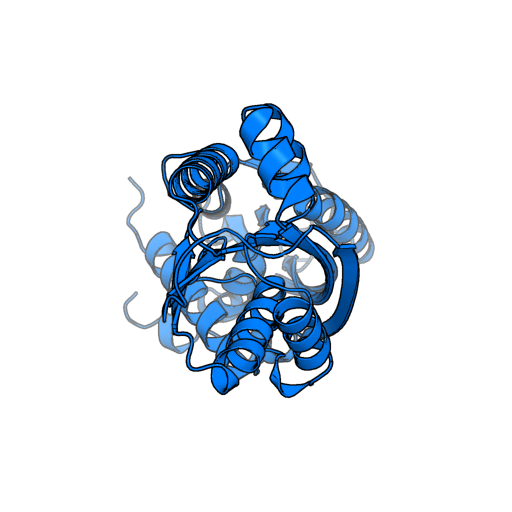.747 1.00 80.19 86 ARG A N 1
ATOM 629 C CA . ARG A 1 86 ? 2.722 10.799 8.045 1.00 80.19 86 ARG A CA 1
ATOM 630 C C . ARG A 1 86 ? 2.592 10.536 9.542 1.00 80.19 86 ARG A C 1
ATOM 632 O O . ARG A 1 86 ? 1.486 10.512 10.068 1.00 80.19 86 ARG A O 1
ATOM 639 N N . GLU A 1 87 ? 3.729 10.377 10.210 1.00 84.00 87 GLU A N 1
ATOM 640 C CA . GLU A 1 87 ? 3.866 10.204 11.652 1.00 84.00 87 GLU A CA 1
ATOM 641 C C . GLU A 1 87 ? 3.240 11.384 12.405 1.00 84.00 87 GLU A C 1
ATOM 643 O O . GLU A 1 87 ? 2.505 11.178 13.364 1.00 84.00 87 GLU A O 1
ATOM 648 N N . ASP A 1 88 ? 3.475 12.613 11.937 1.00 86.06 88 ASP A N 1
ATOM 649 C CA . ASP A 1 88 ? 2.984 13.833 12.583 1.00 86.06 88 ASP A CA 1
ATOM 650 C C . ASP A 1 88 ? 1.488 14.039 12.375 1.00 86.06 88 ASP A C 1
ATOM 652 O O . ASP A 1 88 ? 0.770 14.398 13.314 1.00 86.06 88 ASP A O 1
ATOM 656 N N . VAL A 1 89 ? 0.999 13.768 11.162 1.00 88.62 89 VAL A N 1
ATOM 657 C CA . VAL A 1 89 ? -0.436 13.836 10.855 1.00 88.62 89 VAL A CA 1
ATOM 658 C C . VAL A 1 89 ? -1.194 12.793 11.671 1.00 88.62 89 VAL A C 1
ATOM 660 O O . VAL A 1 89 ? -2.173 13.132 12.339 1.00 88.62 89 VAL A O 1
ATOM 663 N N . LEU A 1 90 ? -0.723 11.543 11.672 1.00 91.25 90 LEU A N 1
ATOM 664 C CA . LEU A 1 90 ? -1.342 10.462 12.431 1.00 91.25 90 LEU A CA 1
ATOM 665 C C . LEU A 1 90 ? -1.271 10.723 13.941 1.00 91.25 90 LEU A C 1
ATOM 667 O O . LEU A 1 90 ? -2.287 10.596 14.619 1.00 91.25 90 LEU A O 1
ATOM 671 N N . ALA A 1 91 ? -0.130 11.179 14.470 1.00 91.31 91 ALA A N 1
ATOM 672 C CA . ALA A 1 91 ? -0.011 11.558 15.879 1.00 91.31 91 ALA A CA 1
ATOM 673 C C . ALA A 1 91 ? -0.942 12.725 16.250 1.00 91.31 91 ALA A C 1
ATOM 675 O O . ALA A 1 91 ? -1.497 12.756 17.346 1.00 91.31 91 ALA A O 1
ATOM 676 N N . GLY A 1 92 ? -1.140 13.699 15.357 1.00 92.06 92 GLY A N 1
ATOM 677 C CA . GLY A 1 92 ? -2.136 14.760 15.523 1.00 92.06 92 GLY A CA 1
ATOM 678 C C . GLY A 1 92 ? -3.563 14.217 15.632 1.00 92.06 92 GLY A C 1
ATOM 679 O O . GLY A 1 92 ? -4.269 14.556 16.581 1.00 92.06 92 GLY A O 1
ATOM 680 N N . LEU A 1 93 ? -3.958 13.339 14.706 1.00 93.44 93 LEU A N 1
ATOM 681 C CA . LEU A 1 93 ? -5.287 12.719 14.684 1.00 93.44 93 LEU A CA 1
ATOM 682 C C . LEU A 1 93 ? -5.540 11.857 15.926 1.00 93.44 93 LEU A C 1
ATOM 684 O O . LEU A 1 93 ? -6.570 12.024 16.575 1.00 93.44 93 LEU A O 1
ATOM 688 N N . LEU A 1 94 ? -4.586 10.997 16.296 1.00 93.50 94 LEU A N 1
ATOM 689 C CA . LEU A 1 94 ? -4.677 10.155 17.492 1.00 93.50 94 LEU A CA 1
ATOM 690 C C . LEU A 1 94 ? -4.816 11.004 18.760 1.00 93.50 94 LEU A C 1
ATOM 692 O O . LEU A 1 94 ? -5.693 10.741 19.576 1.00 93.50 94 LEU A O 1
ATOM 696 N N . ARG A 1 95 ? -4.011 12.069 18.907 1.00 93.31 95 ARG A N 1
ATOM 697 C CA . ARG A 1 95 ? -4.125 12.999 20.045 1.00 93.31 95 ARG A CA 1
ATOM 698 C C . ARG A 1 95 ? -5.509 13.640 20.132 1.00 93.31 95 ARG A C 1
ATOM 700 O O . ARG A 1 95 ? -6.047 13.715 21.232 1.00 93.31 95 ARG A O 1
ATOM 707 N N . SER A 1 96 ? -6.057 14.098 19.005 1.00 92.94 96 SER A N 1
ATOM 708 C CA . SER A 1 96 ? -7.387 14.721 18.955 1.00 92.94 96 SER A CA 1
ATOM 709 C C . SER A 1 96 ? -8.469 13.728 19.368 1.00 92.94 96 SER A C 1
ATOM 711 O O . SER A 1 96 ? -9.227 13.994 20.293 1.00 92.94 96 SER A O 1
ATOM 713 N N . LEU A 1 97 ? -8.488 12.547 18.745 1.00 91.81 97 LEU A N 1
ATOM 714 C CA . LEU A 1 97 ? -9.526 11.543 18.982 1.00 91.81 97 LEU A CA 1
ATOM 715 C C . LEU A 1 97 ? -9.500 10.996 20.410 1.00 91.81 97 LEU A C 1
ATOM 717 O O . LEU A 1 97 ? -10.558 10.861 21.021 1.00 91.81 97 LEU A O 1
ATOM 721 N N . VAL A 1 98 ? -8.307 10.750 20.961 1.00 91.25 98 VAL A N 1
ATOM 722 C CA . VAL A 1 98 ? -8.143 10.324 22.358 1.00 91.25 98 VAL A CA 1
ATOM 723 C C . VAL A 1 98 ? -8.584 11.425 23.325 1.00 91.25 98 VAL A C 1
ATOM 725 O O . VAL A 1 98 ? -9.288 11.139 24.287 1.00 91.25 98 VAL A O 1
ATOM 728 N N . ALA A 1 99 ? -8.220 12.689 23.077 1.00 89.12 99 ALA A N 1
ATOM 729 C CA . ALA A 1 99 ? -8.638 13.805 23.932 1.00 89.12 99 ALA A CA 1
ATOM 730 C C . ALA A 1 99 ? -10.156 14.047 23.894 1.00 89.12 99 ALA A C 1
ATOM 732 O O . ALA A 1 99 ? -10.742 14.442 24.898 1.00 89.12 99 ALA A O 1
ATOM 733 N N . GLU A 1 100 ? -10.786 13.798 22.747 1.00 88.62 100 GLU A N 1
ATOM 734 C CA . GLU A 1 100 ? -12.235 13.892 22.554 1.00 88.62 100 GLU A CA 1
ATOM 735 C C . GLU A 1 100 ? -12.991 12.644 23.045 1.00 88.62 100 GLU A C 1
ATOM 737 O O . GLU A 1 100 ? -14.220 12.642 23.023 1.00 88.62 100 GLU A O 1
ATOM 742 N N . GLY A 1 101 ? -12.286 11.581 23.454 1.00 85.38 101 GLY A N 1
ATOM 743 C CA . GLY A 1 101 ? -12.890 10.314 23.878 1.00 85.38 101 GLY A CA 1
ATOM 744 C C . GLY A 1 101 ? -13.673 9.598 22.773 1.00 85.38 101 GLY A C 1
ATOM 745 O O . GLY A 1 101 ? -14.574 8.817 23.067 1.00 85.38 101 GLY A O 1
ATOM 746 N N . LYS A 1 102 ? -13.374 9.876 21.497 1.00 86.69 102 LYS A N 1
ATOM 747 C CA . LYS A 1 102 ? -14.107 9.304 20.360 1.00 86.69 102 LYS A CA 1
ATOM 748 C C . LYS A 1 102 ? -13.603 7.898 20.036 1.00 86.69 102 LYS A C 1
ATOM 750 O O . LYS A 1 102 ? -12.39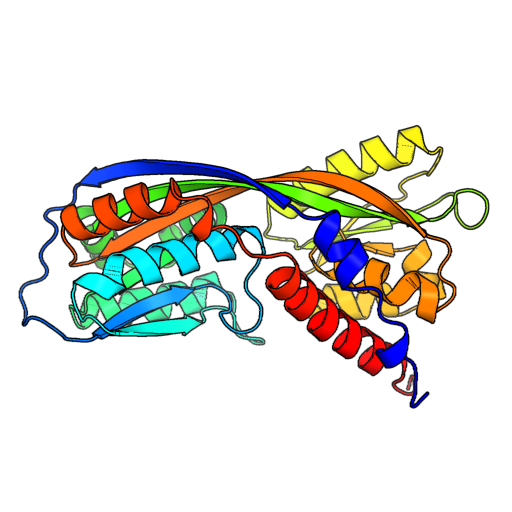0 7.723 19.930 1.00 86.69 102 LYS A O 1
ATOM 755 N N . PRO A 1 103 ? -14.491 6.918 19.796 1.00 88.94 103 PRO A N 1
ATOM 756 C CA . PRO A 1 103 ? -14.070 5.602 19.341 1.00 88.94 103 PRO A CA 1
ATOM 757 C C . PRO A 1 103 ? -13.540 5.667 17.904 1.00 88.94 103 PRO A C 1
ATOM 759 O O . PRO A 1 103 ? -14.102 6.353 17.041 1.00 88.94 103 PRO A O 1
ATOM 762 N N . PHE A 1 104 ? -12.461 4.936 17.635 1.00 93.25 104 PHE A N 1
ATOM 763 C CA . PHE A 1 104 ? -11.859 4.874 16.305 1.00 93.25 104 PHE A CA 1
ATOM 764 C C . PHE A 1 104 ? -11.140 3.551 16.052 1.00 93.25 104 PHE A C 1
ATOM 766 O O . PHE A 1 104 ? -10.744 2.840 16.975 1.00 93.25 104 PHE A O 1
ATOM 773 N N . VAL A 1 105 ? -10.921 3.263 14.770 1.00 95.25 105 VAL A N 1
ATOM 774 C CA . VAL A 1 105 ? -10.009 2.214 14.317 1.00 95.25 105 VAL A CA 1
ATOM 775 C C . VAL A 1 105 ? -8.821 2.858 13.616 1.00 95.25 105 VAL A C 1
ATOM 777 O O . VAL A 1 105 ? -9.006 3.601 12.658 1.00 95.25 105 VAL A O 1
ATOM 780 N N . ALA A 1 106 ? -7.595 2.585 14.053 1.00 94.81 106 ALA A N 1
ATOM 781 C CA . ALA A 1 106 ? -6.394 3.067 13.369 1.00 94.81 106 ALA A CA 1
ATOM 782 C C . ALA A 1 106 ? -5.615 1.901 12.767 1.00 94.81 106 ALA A C 1
ATOM 784 O O . ALA A 1 106 ? -5.094 1.080 13.515 1.00 94.81 106 ALA A O 1
ATOM 785 N N . ILE A 1 107 ? -5.515 1.844 11.434 1.00 93.50 107 ILE A N 1
ATOM 786 C CA . ILE A 1 107 ? -4.667 0.877 10.723 1.00 93.50 107 ILE A CA 1
ATOM 787 C C . ILE A 1 107 ? -3.283 1.503 10.555 1.00 93.50 107 ILE A C 1
ATOM 789 O O . ILE A 1 107 ? -3.122 2.478 9.821 1.00 93.50 107 ILE A O 1
ATOM 793 N N . VAL A 1 108 ? -2.287 0.958 11.251 1.00 89.94 108 VAL A N 1
ATOM 794 C CA . VAL A 1 108 ? -0.940 1.528 11.330 1.00 89.94 108 VAL A CA 1
ATOM 795 C C . VAL A 1 108 ? 0.083 0.501 10.839 1.00 89.94 108 VAL A C 1
ATOM 797 O O . VAL A 1 108 ? 0.285 -0.518 11.496 1.00 89.94 108 VAL A O 1
ATOM 800 N N . PRO A 1 109 ? 0.799 0.746 9.728 1.00 83.69 109 PRO A N 1
ATOM 801 C CA . PRO A 1 109 ? 1.912 -0.110 9.322 1.00 83.69 109 PRO A CA 1
ATOM 802 C C . PRO A 1 109 ? 2.957 -0.211 10.444 1.00 83.69 109 PRO A C 1
ATOM 804 O O . PRO A 1 109 ? 3.307 0.810 11.035 1.00 83.69 109 PRO A O 1
ATOM 807 N N . SER A 1 110 ? 3.506 -1.395 10.729 1.00 73.62 110 SER A N 1
ATOM 808 C CA . SER A 1 110 ? 4.296 -1.619 11.960 1.00 73.62 110 SER A CA 1
ATOM 809 C C . SER A 1 110 ? 5.498 -0.680 12.141 1.00 73.62 110 SER A C 1
ATOM 811 O O . SER A 1 110 ? 5.810 -0.282 13.257 1.00 73.62 110 SER A O 1
ATOM 813 N N . LEU A 1 111 ? 6.154 -0.245 11.061 1.00 66.75 111 LEU A N 1
ATOM 814 C CA . LEU A 1 111 ? 7.246 0.739 11.157 1.00 66.75 111 LEU A CA 1
ATOM 815 C C . LEU A 1 111 ? 6.768 2.129 11.576 1.00 66.75 111 LEU A C 1
ATOM 817 O O . LEU A 1 111 ? 7.494 2.865 12.239 1.00 66.75 111 LEU A O 1
ATOM 821 N N . LEU A 1 112 ? 5.552 2.493 11.165 1.00 72.56 112 LEU A N 1
ATOM 822 C CA . LEU A 1 112 ? 4.930 3.747 11.558 1.00 72.56 112 LEU A CA 1
ATOM 823 C C . LEU A 1 112 ? 4.597 3.712 13.053 1.00 72.56 112 LEU A C 1
ATOM 825 O O . LEU A 1 112 ? 4.799 4.713 13.730 1.00 72.56 112 LEU A O 1
ATOM 829 N N . ALA A 1 113 ? 4.189 2.552 13.583 1.00 72.31 113 ALA A N 1
ATOM 830 C CA . ALA A 1 113 ? 3.937 2.369 15.013 1.00 72.31 113 ALA A CA 1
ATOM 831 C C . ALA A 1 113 ? 5.181 2.673 15.870 1.00 72.31 113 ALA A C 1
ATOM 833 O O . ALA A 1 113 ? 5.078 3.391 16.863 1.00 72.31 113 ALA A O 1
ATOM 834 N N . VAL A 1 114 ? 6.371 2.232 15.438 1.00 71.19 114 VAL A N 1
ATOM 835 C CA . VAL A 1 114 ? 7.644 2.560 16.114 1.00 71.19 114 VAL A CA 1
ATOM 836 C C . VAL A 1 114 ? 7.906 4.071 16.110 1.00 71.19 114 VAL A C 1
ATOM 838 O O . VAL A 1 114 ? 8.283 4.643 17.131 1.00 71.19 114 VAL A O 1
ATOM 841 N N . GLY A 1 115 ? 7.668 4.740 14.977 1.00 72.19 115 GLY A N 1
ATOM 842 C CA . GLY A 1 115 ? 7.832 6.192 14.862 1.00 72.19 115 GLY A CA 1
ATOM 843 C C . GLY A 1 115 ? 6.857 6.988 15.739 1.00 72.19 115 GLY A C 1
ATOM 844 O O . GLY A 1 115 ? 7.243 8.004 16.323 1.00 72.19 115 GLY A O 1
ATOM 845 N N . LEU A 1 116 ? 5.614 6.512 15.881 1.00 80.06 116 LEU A N 1
ATOM 846 C CA . LEU A 1 116 ? 4.562 7.176 16.659 1.00 80.06 116 LEU A CA 1
ATOM 847 C C . LEU A 1 116 ? 4.879 7.265 18.152 1.00 80.06 116 LEU A C 1
ATOM 849 O O . LEU A 1 116 ? 4.566 8.289 18.759 1.00 80.06 116 LEU A O 1
ATOM 853 N N . ALA A 1 117 ? 5.529 6.252 18.734 1.00 77.81 117 ALA A N 1
ATOM 854 C CA . ALA A 1 117 ? 5.871 6.243 20.159 1.00 77.81 117 ALA A CA 1
ATOM 855 C C . ALA A 1 117 ? 6.703 7.473 20.572 1.00 77.81 117 ALA A C 1
ATOM 857 O O . ALA A 1 117 ? 6.520 8.019 21.653 1.00 77.81 117 ALA A O 1
ATOM 858 N N . SER A 1 118 ? 7.560 7.975 19.676 1.00 81.12 118 SER A N 1
ATOM 859 C CA . SER A 1 118 ? 8.368 9.182 19.919 1.00 81.12 118 SER A CA 1
ATOM 860 C C . SER A 1 118 ? 7.608 10.509 19.753 1.00 81.12 118 SER A C 1
ATOM 862 O O . SER A 1 118 ? 8.106 11.561 20.151 1.00 81.12 118 SER A O 1
ATOM 864 N N . ARG A 1 119 ? 6.420 10.485 19.134 1.00 86.19 119 ARG A N 1
ATOM 865 C CA . ARG A 1 119 ? 5.618 11.675 18.784 1.00 86.19 119 ARG A CA 1
ATOM 866 C C . ARG A 1 119 ? 4.380 11.843 19.661 1.00 86.19 119 ARG A C 1
ATOM 868 O O . ARG A 1 119 ? 3.791 12.926 19.692 1.00 86.19 119 ARG A O 1
ATOM 875 N N . LEU A 1 120 ? 3.960 10.782 20.345 1.00 89.38 120 LEU A N 1
ATOM 876 C CA . LEU A 1 120 ? 2.779 10.781 21.196 1.00 89.38 120 LEU A CA 1
ATOM 877 C C . LEU A 1 120 ? 3.152 11.111 22.653 1.00 89.38 120 LEU A C 1
ATOM 879 O O . LEU A 1 120 ? 4.118 10.570 23.181 1.00 89.38 120 LEU A O 1
ATOM 883 N N . PRO A 1 121 ? 2.388 11.982 23.336 1.00 89.75 121 PRO A N 1
ATOM 884 C CA . PRO A 1 121 ? 2.529 12.179 24.776 1.00 89.75 121 PRO A CA 1
ATOM 885 C C . PRO A 1 121 ? 2.249 10.879 25.541 1.00 89.75 121 PRO A C 1
ATOM 887 O O . PRO A 1 121 ? 1.328 10.157 25.160 1.00 89.75 121 PRO A O 1
ATOM 890 N N . ALA A 1 122 ? 2.939 10.649 26.665 1.00 89.00 122 ALA A N 1
ATOM 891 C CA . ALA A 1 122 ? 2.766 9.452 27.504 1.00 89.00 122 ALA A CA 1
ATOM 892 C C . ALA A 1 122 ? 1.289 9.147 27.809 1.00 89.00 122 ALA A C 1
ATOM 894 O O . ALA A 1 122 ? 0.812 8.071 27.489 1.00 89.00 122 ALA A O 1
ATOM 895 N N . ARG A 1 123 ? 0.510 10.155 28.231 1.00 89.19 123 ARG A N 1
ATOM 896 C CA . ARG A 1 123 ? -0.939 10.013 28.486 1.00 89.19 123 ARG A CA 1
ATOM 897 C C . ARG A 1 123 ? -1.751 9.437 27.314 1.00 89.19 123 ARG A C 1
ATOM 899 O O . ARG A 1 123 ? -2.799 8.843 27.528 1.00 89.19 123 ARG A O 1
ATOM 906 N N . VAL A 1 124 ? -1.324 9.689 26.074 1.00 90.31 124 VAL A N 1
ATOM 907 C CA . VAL A 1 124 ? -2.004 9.195 24.867 1.00 90.31 124 VAL A CA 1
ATOM 908 C C . VAL A 1 124 ? -1.571 7.769 24.569 1.00 90.31 124 VAL A C 1
ATOM 910 O O . VAL A 1 124 ? -2.409 6.968 24.176 1.00 90.31 124 VAL A O 1
ATOM 913 N N . ILE A 1 125 ? -0.296 7.449 24.792 1.00 88.50 125 ILE A N 1
ATOM 914 C CA . ILE A 1 125 ? 0.215 6.077 24.717 1.00 88.50 125 ILE A CA 1
ATOM 915 C C . ILE A 1 125 ? -0.510 5.211 25.752 1.00 88.50 125 ILE A C 1
ATOM 917 O O . ILE A 1 125 ? -1.136 4.229 25.370 1.00 88.50 125 ILE A O 1
ATOM 921 N N . ASP A 1 126 ? -0.557 5.650 27.011 1.00 87.56 126 ASP A N 1
ATOM 922 C CA . ASP A 1 126 ? -1.248 4.947 28.095 1.00 87.56 126 ASP A CA 1
ATOM 923 C C . ASP A 1 126 ? -2.731 4.724 27.763 1.00 87.56 126 ASP A C 1
ATOM 925 O O . ASP A 1 126 ? -3.283 3.652 28.007 1.00 87.56 126 ASP A O 1
ATOM 929 N N . ALA A 1 127 ? -3.398 5.722 27.171 1.00 87.69 127 ALA A N 1
ATOM 930 C CA . ALA A 1 127 ? -4.784 5.592 26.730 1.00 87.69 127 ALA A CA 1
ATOM 931 C C . ALA A 1 127 ? -4.936 4.591 25.573 1.00 87.69 127 ALA A C 1
ATOM 933 O O . ALA A 1 127 ? -5.860 3.782 25.589 1.00 87.69 127 ALA A O 1
ATOM 934 N N . LEU A 1 128 ? -4.043 4.619 24.579 1.00 88.38 128 LEU A N 1
ATOM 935 C CA . LEU A 1 128 ? -4.044 3.649 23.483 1.00 88.38 128 LEU A CA 1
ATOM 936 C C . LEU A 1 128 ? -3.821 2.228 24.005 1.00 88.38 128 LEU A C 1
ATOM 938 O O . LEU A 1 128 ? -4.534 1.324 23.583 1.00 88.38 128 LEU A O 1
ATOM 942 N N . GLU A 1 129 ? -2.893 2.028 24.934 1.00 84.69 129 GLU A N 1
ATOM 943 C CA . GLU A 1 129 ? -2.592 0.714 25.509 1.00 84.69 129 GLU A CA 1
ATOM 944 C C . GLU A 1 129 ? -3.718 0.199 26.413 1.00 84.69 129 GLU A C 1
ATOM 946 O O . GLU A 1 129 ? -4.060 -0.981 26.366 1.00 84.69 129 GLU A O 1
ATOM 951 N N . SER A 1 130 ? -4.327 1.074 27.218 1.00 86.19 130 SER A N 1
ATOM 952 C CA . SER A 1 130 ? -5.344 0.674 28.200 1.00 86.19 130 SER A CA 1
ATOM 953 C C . SER A 1 130 ? -6.762 0.563 27.636 1.00 86.19 130 SER A C 1
ATOM 955 O O . SER A 1 130 ? -7.555 -0.221 28.164 1.00 86.19 130 SER A O 1
ATOM 957 N N . LEU A 1 131 ? -7.101 1.323 26.588 1.00 89.19 131 LEU A N 1
ATOM 958 C CA . LEU A 1 131 ? -8.461 1.407 26.035 1.00 89.19 131 LEU A CA 1
ATOM 959 C C . LEU A 1 131 ? -8.602 0.836 24.623 1.00 89.19 131 LEU A C 1
ATOM 961 O O . LEU A 1 131 ? -9.725 0.790 24.118 1.00 89.19 131 LEU A O 1
ATOM 965 N N . SER A 1 132 ? -7.511 0.413 23.978 1.00 90.81 132 SER A N 1
ATOM 966 C CA . SER A 1 132 ? -7.607 -0.253 22.677 1.00 90.81 132 SER A CA 1
ATOM 967 C C . SER A 1 132 ? -7.583 -1.761 22.823 1.00 90.81 132 SER A C 1
ATOM 969 O O . SER A 1 132 ? -6.746 -2.317 23.532 1.00 90.81 132 SER A O 1
ATOM 971 N N . VAL A 1 133 ? -8.426 -2.431 22.048 1.00 93.56 133 VAL A N 1
ATOM 972 C CA . VAL A 1 133 ? -8.130 -3.801 21.631 1.00 93.56 133 VAL A CA 1
ATOM 973 C C . VAL A 1 133 ? -7.150 -3.719 20.463 1.00 93.56 133 VAL A C 1
ATOM 975 O O . VAL A 1 133 ? -7.391 -2.995 19.493 1.00 93.56 133 VAL A O 1
ATOM 978 N N . VAL A 1 134 ? -6.013 -4.405 20.565 1.00 92.69 134 VAL A N 1
ATOM 979 C CA . VAL A 1 134 ? -4.961 -4.342 19.544 1.00 92.69 134 VAL A CA 1
ATOM 980 C C . VAL A 1 134 ? -4.971 -5.621 18.728 1.00 92.69 134 VAL A C 1
ATOM 982 O O . VAL A 1 134 ? -4.861 -6.725 19.264 1.00 92.69 134 VAL A O 1
ATOM 985 N N . VAL A 1 135 ? -5.064 -5.463 17.411 1.00 94.50 135 VAL A N 1
ATOM 986 C CA . VAL A 1 135 ? -4.966 -6.551 16.440 1.00 94.50 135 VAL A CA 1
ATOM 987 C C . VAL A 1 135 ? -3.685 -6.386 15.639 1.00 94.50 135 VAL A C 1
ATOM 989 O O . VAL A 1 135 ? -3.414 -5.325 15.081 1.00 94.50 135 VAL A O 1
ATOM 992 N N . GLU A 1 136 ? -2.908 -7.455 15.535 1.00 94.81 136 GLU A N 1
ATOM 993 C CA . GLU A 1 136 ? -1.813 -7.537 14.575 1.00 94.81 136 GLU A CA 1
ATOM 994 C C . GLU A 1 136 ? -2.290 -8.280 13.336 1.00 94.81 136 GLU A C 1
ATOM 996 O O . GLU A 1 136 ? -2.760 -9.416 13.432 1.00 94.81 136 GLU A O 1
ATOM 1001 N N . ALA A 1 137 ? -2.148 -7.652 12.172 1.00 95.25 137 ALA A N 1
ATOM 1002 C CA . ALA A 1 137 ? -2.483 -8.233 10.884 1.00 95.25 137 ALA A CA 1
ATOM 1003 C C . ALA A 1 137 ? -1.240 -8.352 9.999 1.00 95.25 137 ALA A C 1
ATOM 1005 O O . ALA A 1 137 ? -0.401 -7.454 9.918 1.00 95.25 137 ALA A O 1
ATOM 1006 N N . LYS A 1 138 ? -1.149 -9.476 9.298 1.00 95.06 138 LYS A N 1
ATOM 1007 C CA . LYS A 1 138 ? -0.127 -9.787 8.307 1.00 95.06 138 LYS A CA 1
ATOM 1008 C C . LYS A 1 138 ? -0.816 -10.047 6.975 1.00 95.06 138 LYS A C 1
ATOM 1010 O O . LYS A 1 138 ? -1.708 -10.892 6.899 1.00 95.06 138 LYS A O 1
ATOM 1015 N N . VAL A 1 139 ? -0.373 -9.351 5.935 1.00 94.19 139 VAL A N 1
ATOM 1016 C CA . VAL A 1 139 ? -0.897 -9.483 4.572 1.00 94.19 139 VAL A CA 1
ATOM 1017 C C . VAL A 1 139 ? 0.248 -9.855 3.640 1.00 94.19 139 VAL A C 1
ATOM 1019 O O . VAL A 1 139 ? 1.231 -9.122 3.530 1.00 94.19 139 VAL A O 1
ATOM 1022 N N . ALA A 1 140 ? 0.129 -11.017 3.004 1.00 93.19 140 ALA A N 1
ATOM 1023 C CA . ALA A 1 140 ? 1.054 -11.510 1.998 1.00 93.19 140 ALA A CA 1
ATOM 1024 C C . ALA A 1 140 ? 0.517 -11.174 0.604 1.00 93.19 140 ALA A C 1
ATOM 1026 O O . ALA A 1 140 ? -0.607 -11.549 0.255 1.00 93.19 140 ALA A O 1
ATOM 1027 N N . VAL A 1 141 ? 1.321 -10.468 -0.184 1.00 92.38 141 VAL A N 1
ATOM 1028 C CA . VAL A 1 141 ? 0.969 -10.015 -1.529 1.00 92.38 141 VAL A CA 1
ATOM 1029 C C . VAL A 1 141 ? 2.008 -10.535 -2.507 1.00 92.38 141 VAL A C 1
ATOM 1031 O O . VAL A 1 141 ? 3.197 -10.270 -2.356 1.00 92.38 141 VAL A O 1
ATOM 1034 N N . ARG A 1 142 ? 1.560 -11.239 -3.542 1.00 92.69 142 ARG A N 1
ATOM 1035 C CA . ARG A 1 142 ? 2.338 -11.429 -4.758 1.00 92.69 142 ARG A CA 1
ATOM 1036 C C . ARG A 1 142 ? 2.212 -10.155 -5.581 1.00 92.69 142 ARG A C 1
ATOM 1038 O O . ARG A 1 142 ? 1.136 -9.856 -6.095 1.00 92.69 142 ARG A O 1
ATOM 1045 N N . ASN A 1 143 ? 3.287 -9.386 -5.644 1.00 91.38 143 ASN A N 1
ATOM 1046 C CA . ASN A 1 143 ? 3.347 -8.101 -6.321 1.00 91.38 143 ASN A CA 1
ATOM 1047 C C . ASN A 1 143 ? 4.204 -8.195 -7.594 1.00 91.38 143 ASN A C 1
ATOM 1049 O O . ASN A 1 143 ? 4.856 -9.214 -7.842 1.00 91.38 143 ASN A O 1
ATOM 1053 N N . LEU A 1 144 ? 4.213 -7.129 -8.394 1.00 92.94 144 LEU A N 1
ATOM 1054 C CA . LEU A 1 144 ? 5.097 -6.993 -9.547 1.00 92.94 144 LEU A CA 1
ATOM 1055 C C . LEU A 1 144 ? 6.009 -5.772 -9.411 1.00 92.94 144 LEU A C 1
ATOM 1057 O O . LEU A 1 144 ? 5.585 -4.677 -9.038 1.00 92.94 144 LEU A O 1
ATOM 1061 N N . VAL A 1 145 ? 7.261 -5.977 -9.795 1.00 93.69 145 VAL A N 1
ATOM 1062 C CA . VAL A 1 145 ? 8.207 -4.934 -10.201 1.00 93.69 145 VAL A CA 1
ATOM 1063 C C . VAL A 1 145 ? 8.642 -5.225 -11.635 1.00 93.69 145 VAL A C 1
ATOM 1065 O O . VAL A 1 145 ? 8.098 -6.127 -12.272 1.00 93.69 145 VAL A O 1
ATOM 1068 N N . TYR A 1 146 ? 9.599 -4.478 -12.170 1.00 95.88 146 TYR A N 1
ATOM 1069 C CA . TYR A 1 146 ? 10.101 -4.723 -13.515 1.00 95.88 146 TYR A CA 1
ATOM 1070 C C . TYR A 1 146 ? 11.620 -4.643 -13.568 1.00 95.88 146 TYR A C 1
ATOM 1072 O O . TYR A 1 146 ? 12.252 -4.052 -12.697 1.00 95.88 146 TYR A O 1
ATOM 1080 N N . LEU A 1 147 ? 12.189 -5.231 -14.611 1.00 96.88 147 LEU A N 1
ATOM 1081 C CA . LEU A 1 147 ? 13.578 -5.043 -15.012 1.00 96.88 147 LEU A CA 1
ATOM 1082 C C . LEU A 1 147 ? 13.610 -4.641 -16.489 1.00 96.88 147 LEU A C 1
ATOM 1084 O O . LEU A 1 147 ? 12.727 -5.070 -17.235 1.00 96.88 147 LEU A O 1
ATOM 1088 N N . PRO A 1 148 ? 14.578 -3.827 -16.934 1.00 95.75 148 PRO A N 1
ATOM 1089 C CA . PRO A 1 148 ? 14.791 -3.629 -18.360 1.00 95.75 148 PRO A CA 1
ATOM 1090 C C . PRO A 1 148 ? 15.154 -4.950 -19.039 1.00 95.75 148 PRO A C 1
ATOM 1092 O O . PRO A 1 148 ? 15.689 -5.869 -18.419 1.00 95.75 148 PRO A O 1
ATOM 1095 N N . VAL A 1 149 ? 14.860 -5.033 -20.329 1.00 93.38 149 VAL A N 1
ATOM 1096 C CA . VAL A 1 149 ? 15.396 -6.080 -21.197 1.00 93.38 149 VAL A CA 1
ATOM 1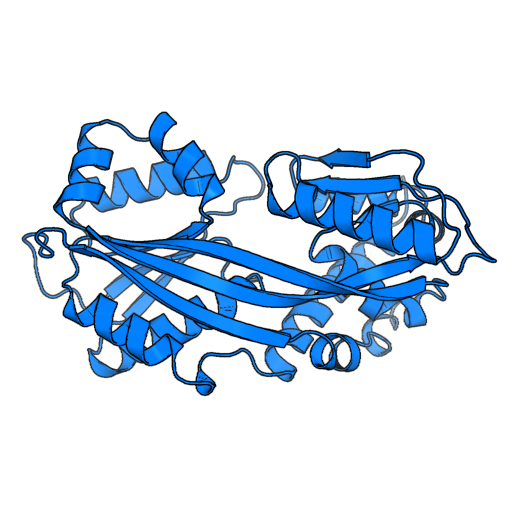097 C C . VAL A 1 149 ? 16.928 -5.900 -21.254 1.00 93.38 149 VAL A C 1
ATOM 1099 O O . VAL A 1 149 ? 17.369 -4.794 -21.592 1.00 93.38 149 VAL A O 1
ATOM 1102 N N . PRO A 1 150 ? 17.747 -6.916 -20.900 1.00 89.25 150 PRO A N 1
ATOM 1103 C CA . PRO A 1 150 ? 19.203 -6.766 -20.767 1.00 89.25 150 PRO A CA 1
ATOM 1104 C C . PRO A 1 150 ? 19.901 -6.247 -22.028 1.00 89.25 150 PRO A C 1
ATOM 1106 O O . PRO A 1 150 ? 20.888 -5.523 -21.935 1.00 89.25 150 PRO A O 1
ATOM 1109 N N . GLU A 1 151 ? 19.368 -6.574 -23.206 1.00 90.06 151 GLU A N 1
ATOM 1110 C CA . GLU A 1 151 ? 19.866 -6.114 -24.504 1.00 90.06 151 GLU A CA 1
ATOM 1111 C C . GLU A 1 151 ? 19.725 -4.596 -24.695 1.00 90.06 151 GLU A C 1
ATOM 1113 O O . GLU A 1 151 ? 20.455 -4.009 -25.493 1.00 90.06 151 GLU A O 1
ATOM 1118 N N . VAL A 1 152 ? 18.791 -3.961 -23.982 1.00 87.56 152 VAL A N 1
ATOM 1119 C CA . VAL A 1 152 ? 18.568 -2.510 -24.031 1.00 87.56 152 VAL A CA 1
ATOM 1120 C C . VAL A 1 152 ? 19.314 -1.801 -22.911 1.00 87.56 152 VAL A C 1
ATOM 1122 O O . VAL A 1 152 ? 19.893 -0.739 -23.135 1.00 87.56 152 VAL A O 1
ATOM 1125 N N . ASN A 1 153 ? 19.283 -2.360 -21.702 1.00 90.31 153 ASN A N 1
ATOM 1126 C CA . ASN A 1 153 ? 20.007 -1.800 -20.574 1.00 90.31 153 ASN A CA 1
ATOM 1127 C C . ASN A 1 153 ? 20.397 -2.886 -19.565 1.00 90.31 153 ASN A C 1
ATOM 1129 O O . ASN A 1 153 ? 19.537 -3.480 -18.913 1.00 90.31 153 ASN A O 1
ATOM 1133 N N . ASP A 1 154 ? 21.702 -3.086 -19.388 1.00 93.31 154 ASP A N 1
ATOM 1134 C CA . ASP A 1 154 ? 22.276 -4.030 -18.430 1.00 93.31 154 ASP A CA 1
ATOM 1135 C C . ASP A 1 154 ? 22.687 -3.362 -17.107 1.00 93.31 154 ASP A C 1
ATOM 1137 O O . ASP A 1 154 ? 23.295 -4.019 -16.262 1.00 93.31 154 ASP A O 1
ATOM 1141 N N . VAL A 1 155 ? 22.371 -2.075 -16.895 1.00 96.44 155 VAL A N 1
ATOM 1142 C CA . VAL A 1 155 ? 22.685 -1.350 -15.654 1.00 96.44 155 VAL A CA 1
ATOM 1143 C C . VAL A 1 155 ? 21.487 -0.561 -15.139 1.00 96.44 155 VAL A C 1
ATOM 1145 O O . VAL A 1 155 ? 20.993 0.352 -15.796 1.00 96.44 155 VAL A O 1
ATOM 1148 N N . ILE A 1 156 ? 21.078 -0.827 -13.901 1.00 97.00 156 ILE A N 1
ATOM 1149 C CA . ILE A 1 156 ? 19.996 -0.088 -13.243 1.00 97.00 156 ILE A CA 1
ATOM 1150 C C . ILE A 1 156 ? 20.448 0.603 -11.962 1.00 97.00 156 ILE A C 1
ATOM 1152 O O . ILE A 1 156 ? 21.402 0.207 -11.290 1.00 97.00 156 ILE A O 1
ATOM 1156 N N . GLU A 1 157 ? 19.691 1.621 -11.592 1.00 97.62 157 GLU A N 1
ATOM 1157 C CA . GLU A 1 157 ? 19.648 2.206 -10.263 1.00 97.62 157 GLU A CA 1
ATOM 1158 C C . GLU A 1 157 ? 18.279 1.910 -9.646 1.00 97.62 157 GLU A C 1
ATOM 1160 O O . GLU A 1 157 ? 17.238 2.106 -10.280 1.00 97.62 157 GLU A O 1
ATOM 1165 N N . ILE A 1 158 ? 18.268 1.419 -8.409 1.00 97.19 158 ILE A N 1
ATOM 1166 C CA . ILE A 1 158 ? 17.020 1.068 -7.728 1.00 97.19 158 ILE A CA 1
ATOM 1167 C C . ILE A 1 158 ? 16.542 2.254 -6.891 1.00 97.19 158 ILE A C 1
ATOM 1169 O O . ILE A 1 158 ? 17.288 2.801 -6.081 1.00 97.19 158 ILE A O 1
ATOM 1173 N N . VAL A 1 159 ? 15.276 2.642 -7.036 1.00 96.62 159 VAL A N 1
ATOM 1174 C CA . VAL A 1 159 ? 14.723 3.826 -6.366 1.00 96.62 159 VAL A CA 1
ATOM 1175 C C . VAL A 1 159 ? 13.658 3.428 -5.346 1.00 96.62 159 VAL A C 1
ATOM 1177 O O . VAL A 1 159 ? 12.652 2.796 -5.668 1.00 96.62 159 VAL A O 1
ATOM 1180 N N . GLY A 1 160 ? 13.860 3.805 -4.087 1.00 92.50 160 GLY A N 1
ATOM 1181 C CA . GLY A 1 160 ? 12.984 3.451 -2.972 1.00 92.50 160 GLY A CA 1
ATOM 1182 C C . GLY A 1 160 ? 12.581 4.643 -2.110 1.00 92.50 160 GLY A C 1
ATOM 1183 O O . GLY A 1 160 ? 13.001 5.781 -2.317 1.00 92.50 160 GLY A O 1
ATOM 1184 N N . LYS A 1 161 ? 11.753 4.372 -1.097 1.00 86.69 161 LYS A N 1
ATOM 1185 C CA . LYS A 1 161 ? 11.343 5.359 -0.086 1.00 86.69 161 LYS A CA 1
ATOM 1186 C C . LYS A 1 161 ? 12.202 5.224 1.174 1.00 86.69 161 LYS A C 1
ATOM 1188 O O . LYS A 1 161 ? 12.214 4.145 1.767 1.00 86.69 161 LYS A O 1
ATOM 1193 N N . LYS A 1 162 ? 12.843 6.317 1.610 1.00 75.50 162 LYS A N 1
ATOM 1194 C CA . LYS A 1 162 ? 13.844 6.381 2.702 1.00 75.50 162 LYS A CA 1
ATOM 1195 C C . LYS A 1 162 ? 13.376 5.808 4.045 1.00 75.50 162 LYS A C 1
ATOM 1197 O O . LYS A 1 162 ? 14.145 5.138 4.726 1.00 75.50 162 LYS A O 1
ATOM 1202 N N . ASN A 1 163 ? 12.095 5.989 4.374 1.00 65.94 163 ASN A N 1
ATOM 1203 C CA . ASN A 1 163 ? 11.488 5.564 5.644 1.00 65.94 163 ASN A CA 1
ATOM 1204 C C . ASN A 1 163 ? 10.500 4.402 5.451 1.00 65.94 163 ASN A C 1
ATOM 1206 O O . ASN A 1 163 ? 9.356 4.441 5.909 1.00 65.94 163 ASN A O 1
ATOM 1210 N N . SER A 1 164 ? 10.896 3.384 4.689 1.00 69.69 164 SER A N 1
ATOM 1211 C CA . SER A 1 164 ? 10.069 2.202 4.456 1.00 69.69 164 SER A CA 1
ATOM 1212 C C . SER A 1 164 ? 10.942 0.951 4.450 1.00 69.69 164 SER A C 1
ATOM 1214 O O . SER A 1 164 ? 11.682 0.730 3.501 1.00 69.69 164 SER A O 1
ATOM 1216 N N . ALA A 1 165 ? 10.845 0.109 5.487 1.00 66.81 165 ALA A N 1
ATOM 1217 C CA . ALA A 1 165 ? 11.546 -1.183 5.536 1.00 66.81 165 ALA A CA 1
ATOM 1218 C C . ALA A 1 165 ? 11.120 -2.100 4.386 1.00 66.81 165 ALA A C 1
ATOM 1220 O O . ALA A 1 165 ? 11.939 -2.859 3.883 1.00 66.81 165 ALA A O 1
ATOM 1221 N N . ALA A 1 166 ? 9.881 -1.948 3.899 1.00 73.12 166 ALA A N 1
ATOM 1222 C CA . ALA A 1 166 ? 9.452 -2.587 2.663 1.00 73.12 166 ALA A CA 1
ATOM 1223 C C . ALA A 1 166 ? 10.333 -2.167 1.473 1.00 73.12 166 ALA A C 1
ATOM 1225 O O . ALA A 1 166 ? 10.709 -3.027 0.692 1.00 73.12 166 ALA A O 1
ATOM 1226 N N . SER A 1 167 ? 10.745 -0.896 1.350 1.00 79.69 167 SER A N 1
ATOM 1227 C CA . SER A 1 167 ? 11.697 -0.493 0.300 1.00 79.69 167 SER A CA 1
ATOM 1228 C C . SER A 1 167 ? 13.021 -1.246 0.404 1.00 79.69 167 SER A C 1
ATOM 1230 O O . SER A 1 167 ? 13.513 -1.700 -0.617 1.00 79.69 167 SER A O 1
ATOM 1232 N N . TYR A 1 168 ? 13.593 -1.401 1.602 1.00 82.38 168 TYR A N 1
ATOM 1233 C CA . TYR A 1 168 ? 14.889 -2.070 1.767 1.00 82.38 168 TYR A CA 1
ATOM 1234 C C . TYR A 1 168 ? 14.822 -3.564 1.415 1.00 82.38 168 TYR A C 1
ATOM 1236 O O . TYR A 1 168 ? 15.679 -4.050 0.680 1.00 82.38 168 TYR A O 1
ATOM 1244 N N . ASP A 1 169 ? 13.788 -4.287 1.865 1.00 84.69 169 ASP A N 1
ATOM 1245 C CA . ASP A 1 169 ? 13.618 -5.699 1.481 1.00 84.69 169 ASP A CA 1
ATOM 1246 C C . ASP A 1 169 ? 13.349 -5.845 -0.025 1.00 84.69 169 ASP A C 1
ATOM 1248 O O . ASP A 1 169 ? 13.914 -6.721 -0.678 1.00 84.69 169 ASP A O 1
ATOM 1252 N N . ARG A 1 170 ? 12.544 -4.945 -0.606 1.00 89.00 170 ARG A N 1
ATOM 1253 C CA . ARG A 1 170 ? 12.288 -4.940 -2.051 1.00 89.00 170 ARG A CA 1
ATOM 1254 C C . ARG A 1 170 ? 13.539 -4.610 -2.868 1.00 89.00 170 ARG A C 1
ATOM 1256 O O . ARG A 1 170 ? 13.713 -5.219 -3.916 1.00 89.00 170 ARG A O 1
ATOM 1263 N N . ILE A 1 171 ? 14.403 -3.701 -2.400 1.00 92.94 171 ILE A N 1
ATOM 1264 C CA . ILE A 1 171 ? 15.703 -3.407 -3.030 1.00 92.94 171 ILE A CA 1
ATOM 1265 C C . ILE A 1 171 ? 16.526 -4.689 -3.099 1.00 92.94 171 ILE A C 1
ATOM 1267 O O . ILE A 1 171 ? 16.852 -5.122 -4.197 1.00 92.94 171 ILE A O 1
ATOM 1271 N N . ARG A 1 172 ? 16.760 -5.350 -1.959 1.00 92.06 172 ARG A N 1
ATOM 1272 C CA . ARG A 1 172 ? 17.558 -6.585 -1.901 1.00 92.06 172 ARG A CA 1
ATOM 1273 C C . ARG A 1 172 ? 17.027 -7.664 -2.849 1.00 92.06 172 ARG A C 1
ATOM 1275 O O . ARG A 1 172 ? 17.779 -8.281 -3.593 1.00 92.06 172 ARG A O 1
ATOM 1282 N N . ARG A 1 173 ? 15.713 -7.892 -2.851 1.00 90.94 173 ARG A N 1
ATOM 1283 C CA . ARG A 1 173 ? 15.092 -8.895 -3.731 1.00 90.94 173 ARG A CA 1
ATOM 1284 C C . ARG A 1 173 ? 15.167 -8.517 -5.212 1.00 90.94 173 ARG A C 1
ATOM 1286 O O . ARG A 1 173 ? 15.296 -9.403 -6.055 1.00 90.94 173 ARG A O 1
ATOM 1293 N N . LEU A 1 174 ? 15.068 -7.229 -5.540 1.00 94.56 174 LEU A N 1
ATOM 1294 C CA . LEU A 1 174 ? 15.238 -6.752 -6.909 1.00 94.56 174 LEU A CA 1
ATOM 1295 C C . LEU A 1 174 ? 16.701 -6.855 -7.357 1.00 94.56 174 LEU A C 1
ATOM 1297 O O . LEU A 1 174 ? 16.935 -7.216 -8.503 1.00 94.56 174 LEU A O 1
ATOM 1301 N N . GLU A 1 175 ? 17.671 -6.622 -6.470 1.00 95.31 175 GLU A N 1
ATOM 1302 C CA . GLU A 1 175 ? 19.099 -6.866 -6.729 1.00 95.31 175 GLU A CA 1
ATOM 1303 C C . GLU A 1 175 ? 19.358 -8.347 -7.043 1.00 95.31 175 GLU A C 1
ATOM 1305 O O . GLU A 1 175 ? 19.988 -8.671 -8.051 1.00 95.31 175 GLU A O 1
ATOM 1310 N N . GLU A 1 176 ? 18.803 -9.258 -6.237 1.00 94.25 176 GLU A N 1
ATOM 1311 C CA . GLU A 1 176 ? 18.870 -10.705 -6.484 1.00 94.25 176 GLU A CA 1
ATOM 1312 C C . GLU A 1 176 ? 18.224 -11.088 -7.822 1.00 94.25 176 GLU A C 1
ATOM 1314 O O . GLU A 1 176 ? 18.758 -11.916 -8.564 1.00 94.25 176 GLU A O 1
ATOM 1319 N N . ALA A 1 177 ? 17.077 -10.486 -8.155 1.00 94.00 177 ALA A N 1
ATOM 1320 C CA . ALA A 1 177 ? 16.436 -10.698 -9.443 1.00 94.00 177 ALA A CA 1
ATOM 1321 C C . ALA A 1 177 ? 17.311 -10.178 -10.591 1.00 94.00 177 ALA A C 1
ATOM 1323 O O . ALA A 1 177 ? 17.587 -10.946 -11.505 1.00 94.00 177 ALA A O 1
ATOM 1324 N N . ALA A 1 178 ? 17.797 -8.937 -10.519 1.00 94.88 178 ALA A N 1
ATOM 1325 C CA . ALA A 1 178 ? 18.655 -8.318 -11.529 1.00 94.88 178 ALA A CA 1
ATOM 1326 C C . ALA A 1 178 ? 19.890 -9.178 -11.832 1.00 94.88 178 ALA A C 1
ATOM 1328 O O . ALA A 1 178 ? 20.163 -9.464 -12.999 1.00 94.88 178 ALA A O 1
ATOM 1329 N N . GLY A 1 179 ? 20.552 -9.702 -10.794 1.00 94.56 179 GLY A N 1
ATOM 1330 C CA . GLY A 1 179 ? 21.698 -10.599 -10.948 1.00 94.56 179 GLY A CA 1
ATOM 1331 C C . GLY A 1 179 ? 21.383 -11.870 -11.748 1.00 94.56 179 GLY A C 1
ATOM 1332 O O . GLY A 1 179 ? 22.192 -12.284 -12.576 1.00 94.56 179 GLY A O 1
ATOM 1333 N N . ARG A 1 180 ? 20.187 -12.457 -11.582 1.00 93.56 180 ARG A N 1
ATOM 1334 C CA . ARG A 1 180 ? 19.746 -13.624 -12.377 1.00 93.56 180 ARG A CA 1
ATOM 1335 C C . ARG A 1 180 ? 19.509 -13.299 -13.853 1.00 93.56 180 ARG A C 1
ATOM 1337 O O . ARG A 1 180 ? 19.628 -14.196 -14.680 1.00 93.56 180 ARG A O 1
ATOM 1344 N N . TYR A 1 181 ? 19.190 -12.046 -14.172 1.00 91.00 181 TYR A N 1
ATOM 1345 C CA . TYR A 1 181 ? 19.002 -11.557 -15.543 1.00 91.00 181 TYR A CA 1
ATOM 1346 C C . TYR A 1 181 ? 20.276 -10.930 -16.137 1.00 91.00 181 TYR A C 1
ATOM 1348 O O . TYR A 1 181 ? 20.226 -10.375 -17.229 1.00 91.00 181 TYR A O 1
ATOM 1356 N N . GLY A 1 182 ? 21.417 -11.000 -15.440 1.00 94.19 182 GLY A N 1
ATOM 1357 C CA . GLY A 1 182 ? 22.673 -10.401 -15.904 1.00 94.19 182 GLY A CA 1
ATOM 1358 C C . GLY A 1 182 ? 22.703 -8.869 -15.844 1.00 94.19 182 GLY A C 1
ATOM 1359 O O . GLY A 1 182 ? 23.579 -8.256 -16.448 1.00 94.19 182 GLY A O 1
ATOM 1360 N N . ILE A 1 183 ? 21.776 -8.249 -15.110 1.00 96.62 183 ILE A N 1
ATOM 1361 C CA . ILE A 1 183 ? 21.666 -6.796 -14.958 1.00 96.62 183 ILE A CA 1
ATOM 1362 C C . ILE A 1 183 ? 22.453 -6.361 -13.717 1.00 96.62 183 ILE A C 1
ATOM 1364 O O . ILE A 1 183 ? 22.253 -6.872 -12.613 1.00 96.62 183 ILE A O 1
ATOM 1368 N N . LYS A 1 184 ? 23.345 -5.386 -13.887 1.00 96.94 184 LYS A N 1
ATOM 1369 C CA . LYS A 1 184 ? 24.156 -4.786 -12.823 1.00 96.94 184 LYS A CA 1
ATOM 1370 C C . LYS A 1 184 ? 23.356 -3.712 -12.093 1.00 96.94 184 LYS A C 1
ATOM 1372 O O . LYS A 1 184 ? 22.680 -2.892 -12.708 1.00 96.94 184 LYS A O 1
ATOM 1377 N N . VAL A 1 185 ? 23.504 -3.655 -10.774 1.00 96.94 185 VAL A N 1
ATOM 1378 C CA . VAL A 1 185 ? 22.926 -2.584 -9.955 1.00 96.94 185 VAL A CA 1
ATOM 1379 C C . VAL A 1 185 ? 24.027 -1.592 -9.597 1.00 96.94 185 VAL A C 1
ATOM 1381 O O . VAL A 1 185 ? 24.977 -1.935 -8.898 1.00 96.94 185 VAL A O 1
ATOM 1384 N N . ARG A 1 186 ? 23.917 -0.356 -10.095 1.00 94.75 186 ARG A N 1
ATOM 1385 C CA . ARG A 1 186 ? 24.886 0.724 -9.831 1.00 94.75 186 ARG A CA 1
ATOM 1386 C C . ARG A 1 186 ? 24.796 1.247 -8.394 1.00 94.75 186 ARG A C 1
ATOM 1388 O O . ARG A 1 186 ? 25.774 1.769 -7.866 1.00 94.75 186 ARG A O 1
ATOM 1395 N N . GLY A 1 187 ? 23.622 1.132 -7.784 1.00 94.12 187 GLY A N 1
ATOM 1396 C CA . GLY A 1 187 ? 23.330 1.591 -6.433 1.00 94.12 187 GLY A CA 1
ATOM 1397 C C . GLY A 1 187 ? 21.832 1.784 -6.225 1.00 94.12 187 GLY A C 1
ATOM 1398 O O . GLY A 1 187 ? 21.019 1.426 -7.083 1.00 94.12 187 GLY A O 1
ATOM 1399 N N . HIS A 1 188 ? 21.480 2.375 -5.084 1.00 95.06 188 HIS A N 1
ATOM 1400 C CA . HIS A 1 188 ? 20.103 2.718 -4.758 1.00 95.06 188 HIS A CA 1
ATOM 1401 C C . HIS A 1 188 ? 19.957 4.172 -4.302 1.00 95.06 188 HIS A C 1
ATOM 1403 O O . HIS A 1 188 ? 20.827 4.725 -3.629 1.00 95.06 188 HIS A O 1
ATOM 1409 N N . VAL A 1 189 ? 18.814 4.772 -4.634 1.00 95.75 189 VAL A N 1
ATOM 1410 C CA . VAL A 1 189 ? 18.436 6.136 -4.250 1.00 95.75 189 VAL A CA 1
ATOM 1411 C C . VAL A 1 189 ? 17.173 6.083 -3.401 1.00 95.75 189 VAL A C 1
ATOM 1413 O O . VAL A 1 189 ? 16.180 5.455 -3.765 1.00 95.75 189 VAL A O 1
ATOM 1416 N N . LEU A 1 190 ? 17.207 6.745 -2.244 1.00 91.31 190 LEU A N 1
ATOM 1417 C CA . LEU A 1 190 ? 16.109 6.759 -1.283 1.00 91.31 190 LEU A CA 1
ATOM 1418 C C . LEU A 1 190 ? 15.540 8.169 -1.121 1.00 91.31 190 LEU A C 1
ATOM 1420 O O . LEU A 1 190 ? 16.219 9.062 -0.618 1.00 91.31 190 LEU A O 1
ATOM 1424 N N . LEU A 1 191 ? 14.272 8.341 -1.498 1.00 89.94 191 LEU A N 1
ATOM 1425 C CA . LEU A 1 191 ? 13.574 9.634 -1.519 1.00 89.94 191 LEU A CA 1
ATOM 1426 C C . LEU A 1 191 ? 12.430 9.676 -0.493 1.00 89.94 191 LEU A C 1
ATOM 1428 O O . LEU A 1 191 ? 12.052 8.645 0.082 1.00 89.94 191 LEU A O 1
ATOM 1432 N N . ASN A 1 192 ? 11.890 10.865 -0.213 1.00 78.31 192 ASN A N 1
ATOM 1433 C CA . ASN A 1 192 ? 10.957 11.053 0.905 1.00 78.31 192 ASN A CA 1
ATOM 1434 C C . ASN A 1 192 ? 9.508 10.705 0.543 1.00 78.31 192 ASN A C 1
ATOM 1436 O O . ASN A 1 192 ? 8.741 10.271 1.410 1.00 78.31 192 ASN A O 1
ATOM 1440 N N . SER A 1 193 ? 9.118 10.855 -0.725 1.00 78.94 193 SER A N 1
ATOM 1441 C CA . SER A 1 193 ? 7.731 10.683 -1.174 1.00 78.94 193 SER A CA 1
ATOM 1442 C C . SER A 1 193 ? 7.627 9.947 -2.512 1.00 78.94 193 SER A C 1
ATOM 1444 O O . SER A 1 193 ? 8.584 9.867 -3.273 1.00 78.94 193 SER A O 1
ATOM 1446 N N . ASN A 1 194 ? 6.441 9.408 -2.823 1.00 83.06 194 ASN A N 1
ATOM 1447 C CA . ASN A 1 194 ? 6.196 8.808 -4.140 1.00 83.06 194 ASN A CA 1
ATOM 1448 C C . ASN A 1 194 ? 6.240 9.855 -5.265 1.00 83.06 194 ASN A C 1
ATOM 1450 O O . ASN A 1 194 ? 6.539 9.488 -6.392 1.00 83.06 194 ASN A O 1
ATOM 1454 N N . MET A 1 195 ? 5.948 11.129 -4.969 1.00 84.19 195 MET A N 1
ATOM 1455 C CA . MET A 1 195 ? 6.063 12.209 -5.952 1.00 84.19 195 MET A CA 1
ATOM 1456 C C . MET A 1 195 ? 7.527 12.517 -6.261 1.00 84.19 195 MET A C 1
ATOM 1458 O O . MET A 1 195 ? 7.880 12.542 -7.430 1.00 84.19 195 MET A O 1
ATOM 1462 N N . GLU A 1 196 ? 8.391 12.617 -5.244 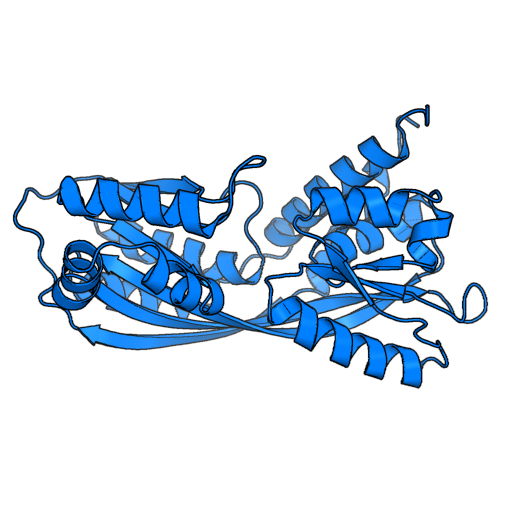1.00 88.31 196 GLU A N 1
ATOM 1463 C CA . GLU A 1 196 ? 9.839 12.772 -5.456 1.00 88.31 196 GLU A CA 1
ATOM 1464 C C . GLU A 1 196 ? 10.419 11.585 -6.236 1.00 88.31 196 GLU A C 1
ATOM 1466 O O . GLU A 1 196 ? 11.197 11.777 -7.165 1.00 88.31 196 GLU A O 1
ATOM 1471 N N . ILE A 1 197 ? 10.019 10.349 -5.894 1.00 91.62 197 ILE A N 1
ATOM 1472 C CA . ILE A 1 197 ? 10.428 9.155 -6.651 1.00 91.62 197 ILE A CA 1
ATOM 1473 C C . ILE A 1 197 ? 9.980 9.274 -8.101 1.00 91.62 197 ILE A C 1
ATOM 1475 O O . ILE A 1 197 ? 10.775 9.018 -8.998 1.00 91.62 197 ILE A O 1
ATOM 1479 N N . LEU A 1 198 ? 8.727 9.662 -8.334 1.00 89.75 198 LEU A N 1
ATOM 1480 C CA . LEU A 1 198 ? 8.187 9.799 -9.676 1.00 89.75 198 LEU A CA 1
ATOM 1481 C C . LEU A 1 198 ? 8.945 10.858 -10.486 1.00 89.75 198 LEU A C 1
ATOM 1483 O O . LEU A 1 198 ? 9.383 10.561 -11.591 1.00 89.75 198 LEU A O 1
ATOM 1487 N N . GLU A 1 199 ? 9.148 12.053 -9.935 1.00 89.75 199 GLU A N 1
ATOM 1488 C CA . GLU A 1 199 ? 9.919 13.133 -10.564 1.00 89.75 199 GLU A CA 1
ATOM 1489 C C . GLU A 1 199 ? 11.349 12.694 -10.884 1.00 89.75 199 GLU A C 1
ATOM 1491 O O . GLU A 1 199 ? 11.856 12.961 -11.974 1.00 89.75 199 GLU A O 1
ATOM 1496 N N . TYR A 1 200 ? 11.977 11.954 -9.969 1.00 92.62 200 TYR A N 1
ATOM 1497 C CA . TYR A 1 200 ? 13.313 11.418 -10.162 1.00 92.62 200 TYR A CA 1
ATOM 1498 C C . TYR A 1 200 ? 13.367 10.384 -11.289 1.00 92.62 200 TYR A C 1
ATOM 1500 O O . TYR A 1 200 ? 14.174 10.520 -12.206 1.00 92.62 200 TYR A O 1
ATOM 1508 N N . ILE A 1 201 ? 12.508 9.362 -11.279 1.00 93.25 201 ILE A N 1
ATOM 1509 C CA . ILE A 1 201 ? 12.566 8.298 -12.294 1.00 93.25 201 ILE A CA 1
ATOM 1510 C C . ILE A 1 201 ? 12.172 8.790 -13.688 1.00 93.25 201 ILE A C 1
ATOM 1512 O O . ILE A 1 201 ? 12.668 8.239 -14.665 1.00 93.25 201 ILE A O 1
ATOM 1516 N N . VAL A 1 202 ? 11.350 9.842 -13.800 1.00 90.12 202 VAL A N 1
ATOM 1517 C CA . VAL A 1 202 ? 10.982 10.430 -15.099 1.00 90.12 202 VAL A CA 1
ATOM 1518 C C . VAL A 1 202 ? 11.904 11.568 -15.533 1.00 90.12 202 VAL A C 1
ATOM 1520 O O . VAL A 1 202 ? 11.793 12.015 -16.673 1.00 90.12 202 VAL A O 1
ATOM 1523 N N . SER A 1 203 ? 12.830 12.043 -14.690 1.00 87.12 203 SER A N 1
ATOM 1524 C CA . SER A 1 203 ? 13.628 13.249 -14.976 1.00 87.12 203 SER A CA 1
ATOM 1525 C C . SER A 1 203 ? 14.421 13.154 -16.287 1.00 87.12 203 SER A C 1
ATOM 1527 O O . SER A 1 203 ? 14.613 14.159 -16.964 1.00 87.12 203 SER A O 1
ATOM 1529 N N . GLY A 1 204 ? 14.838 11.953 -16.695 1.00 83.75 204 GLY A N 1
ATOM 1530 C CA . GLY A 1 204 ? 15.575 11.722 -17.943 1.00 83.75 204 GLY A CA 1
ATOM 1531 C C . GLY A 1 204 ? 14.714 11.395 -19.169 1.00 83.75 204 GLY A C 1
ATOM 1532 O O . GLY A 1 204 ? 15.271 11.208 -20.238 1.00 83.75 204 GLY A O 1
ATOM 1533 N N . GLY A 1 205 ? 13.385 11.335 -19.052 1.00 86.06 205 GLY A N 1
ATOM 1534 C CA . GLY A 1 205 ? 12.512 10.935 -20.168 1.00 86.06 205 GLY A CA 1
ATOM 1535 C C . GLY A 1 205 ? 11.877 9.580 -19.932 1.00 86.06 205 GLY A C 1
ATOM 1536 O O . GLY A 1 205 ? 11.981 9.024 -18.840 1.00 86.06 205 GLY A O 1
ATOM 1537 N N . VAL A 1 206 ? 11.246 9.049 -20.978 1.00 86.56 206 VAL A N 1
ATOM 1538 C CA . VAL A 1 206 ? 10.794 7.652 -21.013 1.00 86.56 206 VAL A CA 1
ATOM 1539 C C . VAL A 1 206 ? 11.992 6.709 -20.851 1.00 86.56 206 VAL A C 1
ATOM 1541 O O . VAL A 1 206 ? 11.915 5.773 -20.062 1.00 86.56 206 VAL A O 1
ATOM 1544 N N . ASP A 1 207 ? 13.134 7.031 -21.466 1.00 86.94 207 ASP A N 1
ATOM 1545 C CA . ASP A 1 207 ? 14.385 6.260 -21.361 1.00 86.94 207 ASP A CA 1
ATOM 1546 C C . ASP A 1 207 ? 14.862 6.085 -19.913 1.00 86.94 207 ASP A C 1
ATOM 1548 O O . ASP A 1 207 ? 15.436 5.068 -19.540 1.00 86.94 207 ASP A O 1
ATOM 1552 N N . SER A 1 208 ? 14.580 7.057 -19.045 1.00 91.00 208 SER A N 1
ATOM 1553 C CA . SER A 1 208 ? 14.946 6.979 -17.630 1.00 91.00 208 SER A CA 1
ATOM 1554 C C . SER A 1 208 ? 14.219 5.857 -16.884 1.00 91.00 208 SER A C 1
ATOM 1556 O O . SER A 1 208 ? 14.724 5.375 -15.871 1.00 91.00 208 SER A O 1
ATOM 1558 N N . LEU A 1 209 ? 13.081 5.382 -17.396 1.00 91.75 209 LEU A N 1
ATOM 1559 C CA . LEU A 1 209 ? 12.312 4.295 -16.792 1.00 91.75 209 LEU A CA 1
ATOM 1560 C C . LEU A 1 209 ? 12.989 2.930 -16.962 1.00 91.75 209 LEU A C 1
ATOM 1562 O O . LEU A 1 209 ? 12.741 2.051 -16.140 1.00 91.75 209 LEU A O 1
ATOM 1566 N N . SER A 1 210 ? 13.870 2.748 -17.952 1.00 91.81 210 SER A N 1
ATOM 1567 C CA . SER A 1 210 ? 14.691 1.533 -18.083 1.00 91.81 210 SER A CA 1
ATOM 1568 C C . SER A 1 210 ? 15.978 1.597 -17.250 1.00 91.81 210 SER A C 1
ATOM 1570 O O . SER A 1 210 ? 16.580 0.560 -16.985 1.00 91.81 210 SER A O 1
ATOM 1572 N N . MET A 1 211 ? 16.388 2.790 -16.803 1.00 93.69 211 MET A N 1
ATOM 1573 C CA . MET A 1 211 ? 17.589 3.013 -15.985 1.00 93.69 211 MET A CA 1
ATOM 1574 C C . MET A 1 211 ? 17.293 3.103 -14.485 1.00 93.69 211 MET A C 1
ATOM 1576 O O . MET A 1 211 ? 18.114 2.681 -13.674 1.00 93.69 211 MET A O 1
ATOM 1580 N N . ARG A 1 212 ? 16.140 3.661 -14.102 1.00 95.44 212 ARG A N 1
ATOM 1581 C CA . ARG A 1 212 ? 15.755 3.921 -12.709 1.00 95.44 212 ARG A CA 1
ATOM 1582 C C . ARG A 1 212 ? 14.506 3.131 -12.358 1.00 95.44 212 ARG A C 1
ATOM 1584 O O . ARG A 1 212 ? 13.397 3.507 -12.735 1.00 95.44 212 ARG A O 1
ATOM 1591 N N . VAL A 1 213 ? 14.684 2.045 -11.617 1.00 96.19 213 VAL A N 1
ATOM 1592 C CA . VAL A 1 213 ? 13.612 1.090 -11.318 1.00 96.19 213 VAL A CA 1
ATOM 1593 C C . VAL A 1 213 ? 13.054 1.352 -9.917 1.00 96.19 213 VAL A C 1
ATOM 1595 O O . VAL A 1 213 ? 13.763 1.135 -8.929 1.00 96.19 213 VAL A O 1
ATOM 1598 N N . PRO A 1 214 ? 11.796 1.811 -9.771 1.00 95.44 214 PRO A N 1
ATOM 1599 C CA . PRO A 1 214 ? 11.210 2.024 -8.459 1.00 95.44 214 PRO A CA 1
ATOM 1600 C C . PRO A 1 214 ? 10.796 0.700 -7.798 1.00 95.44 214 PRO A C 1
ATOM 1602 O O . PRO A 1 214 ? 10.188 -0.157 -8.427 1.00 95.44 214 PRO A O 1
ATOM 1605 N N . VAL A 1 215 ? 11.000 0.575 -6.485 1.00 92.50 215 VAL A N 1
ATOM 1606 C CA . VAL A 1 215 ? 10.482 -0.541 -5.654 1.00 92.50 215 VAL A CA 1
ATOM 1607 C C . VAL A 1 215 ? 9.195 -0.169 -4.902 1.00 92.50 215 VAL A C 1
ATOM 1609 O O . VAL A 1 215 ? 8.938 -0.567 -3.760 1.00 92.50 215 VAL A O 1
ATOM 1612 N N . THR A 1 216 ? 8.377 0.680 -5.515 1.00 88.19 216 THR A N 1
ATOM 1613 C CA . THR A 1 216 ? 7.105 1.158 -4.955 1.00 88.19 216 THR A CA 1
ATOM 1614 C C . THR A 1 216 ? 5.946 0.787 -5.876 1.00 88.19 216 THR A C 1
ATOM 1616 O O . THR A 1 216 ? 6.148 0.205 -6.938 1.00 88.19 216 THR A O 1
ATOM 1619 N N . LYS A 1 217 ? 4.715 1.181 -5.515 1.00 87.88 217 LYS A N 1
ATOM 1620 C CA . LYS A 1 217 ? 3.536 0.999 -6.381 1.00 87.88 217 LYS A CA 1
ATOM 1621 C C . LYS A 1 217 ? 3.677 1.648 -7.769 1.00 87.88 217 LYS A C 1
ATOM 1623 O O . LYS A 1 217 ? 2.950 1.272 -8.677 1.00 87.88 217 LYS A O 1
ATOM 1628 N N . LEU A 1 218 ? 4.632 2.570 -7.950 1.00 91.69 218 LEU A N 1
ATOM 1629 C CA . LEU A 1 218 ? 4.956 3.153 -9.255 1.00 91.69 218 LEU A CA 1
ATOM 1630 C C . LEU A 1 218 ? 5.415 2.103 -10.275 1.00 91.69 218 LEU A C 1
ATOM 1632 O O . LEU A 1 218 ? 5.148 2.280 -11.458 1.00 91.69 218 LEU A O 1
ATOM 1636 N N . ALA A 1 219 ? 6.040 1.002 -9.840 1.00 94.19 219 ALA A N 1
ATOM 1637 C CA . ALA A 1 219 ? 6.460 -0.068 -10.744 1.00 94.19 219 ALA A CA 1
ATOM 1638 C C . ALA A 1 219 ? 5.270 -0.698 -11.481 1.00 94.19 219 ALA A C 1
ATOM 1640 O O . ALA A 1 219 ? 5.346 -0.925 -12.684 1.00 94.19 219 ALA A O 1
ATOM 1641 N N . LEU A 1 220 ? 4.146 -0.895 -10.781 1.00 94.06 220 LEU A N 1
ATOM 1642 C CA . LEU A 1 220 ? 2.901 -1.395 -11.370 1.00 94.06 220 LEU A CA 1
ATOM 1643 C C . LEU A 1 220 ? 2.348 -0.438 -12.422 1.00 94.06 220 LEU A C 1
ATOM 1645 O O . LEU A 1 220 ? 1.873 -0.865 -13.469 1.00 94.06 220 LEU A O 1
ATOM 1649 N N . TYR A 1 221 ? 2.420 0.863 -12.146 1.00 93.62 221 TYR A N 1
ATOM 1650 C CA . TYR A 1 221 ? 1.919 1.884 -13.060 1.00 93.62 221 TYR A CA 1
ATOM 1651 C C . TYR A 1 221 ? 2.780 1.964 -14.322 1.00 93.62 221 TYR A C 1
ATOM 1653 O O . TYR A 1 221 ? 2.237 2.077 -15.413 1.00 93.62 221 TYR A O 1
ATOM 1661 N N . ILE A 1 222 ? 4.105 1.853 -14.181 1.00 94.94 222 ILE A N 1
ATOM 1662 C CA . ILE A 1 222 ? 5.053 1.831 -15.305 1.00 94.94 222 ILE A CA 1
ATOM 1663 C C . ILE A 1 222 ? 4.862 0.571 -16.147 1.00 94.94 222 ILE A C 1
ATOM 1665 O O . ILE A 1 222 ? 4.795 0.656 -17.369 1.00 94.94 222 ILE A O 1
ATOM 1669 N N . LEU A 1 223 ? 4.704 -0.588 -15.505 1.00 95.44 223 LEU A N 1
ATOM 1670 C CA . LEU A 1 223 ? 4.371 -1.831 -16.194 1.00 95.44 223 LEU A CA 1
ATOM 1671 C C . LEU A 1 223 ? 3.089 -1.694 -17.021 1.00 95.44 223 LEU A C 1
ATOM 1673 O O . LEU A 1 223 ? 3.091 -2.055 -18.196 1.00 95.44 223 LEU A O 1
ATOM 1677 N N . ALA A 1 224 ? 2.037 -1.105 -16.448 1.00 94.44 224 ALA A N 1
ATOM 1678 C CA . ALA A 1 224 ? 0.754 -0.925 -17.124 1.00 94.44 224 ALA A CA 1
ATOM 1679 C C . ALA A 1 224 ? 0.818 0.011 -18.345 1.00 94.44 224 ALA A C 1
ATOM 1681 O O . ALA A 1 224 ? -0.035 -0.081 -19.221 1.00 94.44 224 ALA A O 1
ATOM 1682 N N . ILE A 1 225 ? 1.813 0.898 -18.431 1.00 93.50 225 ILE A N 1
ATOM 1683 C CA . ILE A 1 225 ? 2.000 1.808 -19.578 1.00 93.50 225 ILE A CA 1
ATOM 1684 C C . ILE A 1 225 ? 3.195 1.436 -20.454 1.00 93.50 225 ILE A C 1
ATOM 1686 O O . ILE A 1 225 ? 3.475 2.132 -21.424 1.00 93.50 225 ILE A O 1
ATOM 1690 N N . SER A 1 226 ? 3.920 0.369 -20.124 1.00 92.50 226 SER A N 1
ATOM 1691 C CA . SER A 1 226 ? 5.152 -0.011 -20.822 1.00 92.50 226 SER A CA 1
ATOM 1692 C C . SER A 1 226 ? 4.922 -0.204 -22.317 1.00 92.50 226 SER A C 1
ATOM 1694 O O . SER A 1 226 ? 5.643 0.369 -23.125 1.00 92.50 226 SER A O 1
ATOM 1696 N N . ARG A 1 227 ? 3.839 -0.902 -22.679 1.00 86.88 227 ARG A N 1
ATOM 1697 C CA . ARG A 1 227 ? 3.397 -1.103 -24.065 1.00 86.88 227 ARG A CA 1
ATOM 1698 C C . ARG A 1 227 ? 2.940 0.189 -24.745 1.00 86.88 227 ARG A C 1
ATOM 1700 O O . ARG A 1 227 ? 3.134 0.334 -25.939 1.00 86.88 227 ARG A O 1
ATOM 1707 N N . CYS A 1 228 ? 2.353 1.131 -24.003 1.00 87.00 228 CYS A N 1
ATOM 1708 C CA . CYS A 1 228 ? 1.951 2.431 -24.552 1.00 87.00 228 CYS A CA 1
ATOM 1709 C C . CYS A 1 228 ? 3.135 3.298 -24.979 1.00 87.00 228 CYS A C 1
ATOM 1711 O O . CYS A 1 228 ? 2.986 4.173 -25.827 1.00 87.00 228 CYS A O 1
ATOM 1713 N N . LEU A 1 229 ? 4.262 3.131 -24.291 1.00 87.06 229 LEU A N 1
ATOM 1714 C CA . LEU A 1 229 ? 5.434 3.990 -24.395 1.00 87.06 229 LEU A CA 1
ATOM 1715 C C . LEU A 1 229 ? 6.643 3.243 -24.973 1.00 87.06 229 LEU A C 1
ATOM 1717 O O . LEU A 1 229 ? 7.757 3.746 -24.869 1.00 87.06 229 LEU A O 1
ATOM 1721 N N . ASP A 1 230 ? 6.421 2.044 -25.524 1.00 87.88 230 ASP A N 1
ATOM 1722 C CA . ASP A 1 230 ? 7.447 1.150 -26.068 1.00 87.88 230 ASP A CA 1
ATOM 1723 C C . ASP A 1 230 ? 8.651 0.958 -25.126 1.00 87.88 230 ASP A C 1
ATOM 1725 O O . ASP A 1 230 ? 9.801 0.881 -25.554 1.00 87.88 230 ASP A O 1
ATOM 1729 N N . ILE A 1 231 ? 8.392 0.882 -23.815 1.00 90.06 231 ILE A N 1
ATOM 1730 C CA . ILE A 1 231 ? 9.432 0.707 -22.798 1.00 90.06 231 ILE A CA 1
ATOM 1731 C C . ILE A 1 231 ? 9.813 -0.777 -22.758 1.00 90.06 231 ILE A C 1
ATOM 1733 O O . ILE A 1 231 ? 8.978 -1.605 -22.378 1.00 90.06 231 ILE A O 1
ATOM 1737 N N . PRO A 1 232 ? 11.064 -1.144 -23.080 1.00 91.75 232 PRO A N 1
ATOM 1738 C CA . PRO A 1 232 ? 11.495 -2.534 -23.130 1.00 91.75 232 PRO A CA 1
ATOM 1739 C C . PRO A 1 232 ? 11.813 -3.033 -21.717 1.00 91.75 232 PRO A C 1
ATOM 1741 O O . PRO A 1 232 ? 12.967 -3.087 -21.290 1.00 91.75 232 PRO A O 1
ATOM 1744 N N . ILE A 1 233 ? 10.762 -3.368 -20.971 1.00 94.75 233 ILE A N 1
ATOM 1745 C CA . ILE A 1 233 ? 10.834 -3.893 -19.605 1.00 94.75 233 ILE A CA 1
ATOM 1746 C C . ILE A 1 233 ? 10.056 -5.202 -19.482 1.00 94.75 233 ILE A C 1
ATOM 1748 O O . ILE A 1 233 ? 9.062 -5.427 -20.168 1.00 94.75 233 ILE A O 1
ATOM 1752 N N . THR A 1 234 ? 10.498 -6.061 -18.569 1.00 93.62 234 THR A N 1
ATOM 1753 C CA . THR A 1 234 ? 9.884 -7.357 -18.269 1.00 93.62 234 THR A CA 1
ATOM 1754 C C . THR A 1 234 ? 9.391 -7.369 -16.821 1.00 93.62 234 THR A C 1
ATOM 1756 O O . THR A 1 234 ? 10.121 -6.917 -15.930 1.00 93.62 234 THR A O 1
ATOM 1759 N N . PRO A 1 235 ? 8.172 -7.871 -16.545 1.00 94.75 235 PRO A N 1
ATOM 1760 C CA . PRO A 1 235 ? 7.673 -7.992 -15.182 1.00 94.75 235 PRO A CA 1
ATOM 1761 C C . PRO A 1 235 ? 8.471 -9.027 -14.384 1.00 94.75 235 PRO A C 1
ATOM 1763 O O . PRO A 1 235 ? 8.838 -10.090 -14.880 1.00 94.75 235 PRO A O 1
ATOM 1766 N N . VAL A 1 236 ? 8.681 -8.729 -13.107 1.00 94.06 236 VAL A N 1
ATOM 1767 C CA . VAL A 1 236 ? 9.322 -9.607 -12.130 1.00 94.06 236 VAL A CA 1
ATOM 1768 C C . VAL A 1 236 ? 8.399 -9.738 -10.933 1.00 94.06 236 VAL A C 1
ATOM 1770 O O . VAL A 1 236 ? 7.985 -8.746 -10.332 1.00 94.06 236 VAL A O 1
ATOM 1773 N N . THR A 1 237 ? 8.083 -10.977 -10.571 1.00 92.25 237 THR A N 1
ATOM 1774 C CA . THR A 1 237 ? 7.274 -11.262 -9.389 1.00 92.25 237 THR A CA 1
ATOM 1775 C C . THR A 1 237 ? 8.062 -11.004 -8.115 1.00 92.25 237 THR A C 1
ATOM 1777 O O . THR A 1 237 ? 9.188 -11.476 -7.953 1.00 92.25 237 THR A O 1
ATOM 1780 N N . LEU A 1 238 ? 7.430 -10.284 -7.194 1.00 88.31 238 LEU A N 1
ATOM 1781 C CA . LEU A 1 238 ? 7.977 -9.955 -5.893 1.00 88.31 238 LEU A CA 1
ATOM 1782 C C . LEU A 1 238 ? 6.958 -10.298 -4.809 1.00 88.31 238 LEU A C 1
ATOM 1784 O O . LEU A 1 238 ? 5.932 -9.638 -4.672 1.00 88.31 238 LEU A O 1
ATOM 1788 N N . GLU A 1 239 ? 7.224 -11.350 -4.044 1.00 88.50 239 GLU A N 1
ATOM 1789 C CA . GLU A 1 239 ? 6.392 -11.686 -2.890 1.00 88.50 239 GLU A CA 1
ATOM 1790 C C . GLU A 1 239 ? 6.710 -10.762 -1.720 1.00 88.50 239 GLU A C 1
ATOM 1792 O O . GLU A 1 239 ? 7.867 -10.564 -1.356 1.00 88.50 239 GLU A O 1
ATOM 1797 N N . GLU A 1 240 ? 5.685 -10.211 -1.094 1.00 87.44 240 GLU A N 1
ATOM 1798 C CA . GLU A 1 240 ? 5.824 -9.228 -0.034 1.00 87.44 240 GLU A CA 1
ATOM 1799 C C . GLU A 1 240 ? 4.967 -9.615 1.158 1.00 87.44 240 GLU A C 1
ATOM 1801 O O . GLU A 1 240 ? 3.891 -10.194 1.027 1.00 87.44 240 GLU A O 1
ATOM 1806 N N . THR A 1 241 ? 5.441 -9.272 2.348 1.00 88.81 241 THR A N 1
ATOM 1807 C CA . THR A 1 241 ? 4.671 -9.395 3.580 1.00 88.81 241 THR A CA 1
ATOM 1808 C C . THR A 1 241 ? 4.629 -8.040 4.256 1.00 88.81 241 THR A C 1
ATOM 1810 O O . THR A 1 241 ? 5.671 -7.487 4.600 1.00 88.81 241 THR A O 1
ATOM 1813 N N . SER A 1 242 ? 3.423 -7.533 4.478 1.00 88.44 242 SER A N 1
ATOM 1814 C CA . SER A 1 242 ? 3.189 -6.298 5.221 1.00 88.44 242 SER A CA 1
ATOM 1815 C C . SER A 1 242 ? 2.573 -6.603 6.577 1.00 88.44 242 SER A C 1
ATOM 1817 O O . SER A 1 242 ? 1.665 -7.429 6.685 1.00 88.44 242 SER A O 1
ATOM 1819 N N . LEU A 1 243 ? 3.100 -5.942 7.606 1.00 91.00 243 LEU A N 1
ATOM 1820 C CA . LEU A 1 243 ? 2.636 -6.036 8.985 1.00 91.00 243 LEU A CA 1
ATOM 1821 C C . LEU A 1 243 ? 1.934 -4.733 9.367 1.00 91.00 243 LEU A C 1
ATOM 1823 O O . LEU A 1 243 ? 2.439 -3.637 9.098 1.00 91.00 243 LEU A O 1
ATOM 1827 N N . HIS A 1 244 ? 0.777 -4.880 10.000 1.00 92.25 244 HIS A N 1
ATOM 1828 C CA . HIS A 1 244 ? -0.090 -3.796 10.429 1.00 92.25 244 HIS A CA 1
ATOM 1829 C C . HIS A 1 244 ? -0.481 -4.000 11.888 1.00 92.25 244 HIS A C 1
ATOM 1831 O O . HIS A 1 244 ? -0.912 -5.083 12.280 1.00 92.25 244 HIS A O 1
ATOM 1837 N N . THR A 1 245 ? -0.356 -2.942 12.675 1.00 92.75 245 THR A N 1
ATOM 1838 C CA . THR A 1 245 ? -0.907 -2.829 14.021 1.00 92.75 245 THR A CA 1
ATOM 1839 C C . THR A 1 245 ? -2.207 -2.044 13.923 1.00 92.75 245 THR A C 1
ATOM 1841 O O . THR A 1 245 ? -2.233 -0.939 13.381 1.00 92.75 245 THR A O 1
ATOM 1844 N N . ILE A 1 246 ? -3.297 -2.627 14.408 1.00 94.44 246 ILE A N 1
ATOM 1845 C CA . ILE A 1 246 ? -4.638 -2.065 14.288 1.00 94.44 246 ILE A CA 1
ATOM 1846 C C . ILE A 1 246 ? -5.182 -1.815 15.688 1.00 94.44 246 ILE A C 1
ATOM 1848 O O . ILE A 1 246 ? -5.359 -2.751 16.466 1.00 94.44 246 ILE A O 1
ATOM 1852 N N . TYR A 1 247 ? -5.443 -0.550 15.999 1.00 93.50 247 TYR A N 1
ATOM 1853 C CA . TYR A 1 247 ? -5.982 -0.131 17.290 1.00 93.50 247 TYR A CA 1
ATOM 1854 C C . TYR A 1 247 ? -7.493 0.033 17.181 1.00 93.50 247 TYR A C 1
ATOM 1856 O O . TYR A 1 247 ? -7.947 0.874 16.410 1.00 93.50 247 TYR A O 1
ATOM 1864 N N . PHE A 1 248 ? -8.253 -0.737 17.955 1.00 93.81 248 PHE A N 1
ATOM 1865 C CA . PHE A 1 248 ? -9.692 -0.567 18.163 1.00 93.81 248 PHE A CA 1
ATOM 1866 C C . PHE A 1 248 ? -9.901 0.234 19.453 1.00 93.81 248 PHE A C 1
ATOM 1868 O O . PHE A 1 248 ? -10.171 -0.333 20.510 1.00 93.81 248 PHE A O 1
ATOM 1875 N N . TYR A 1 249 ? -9.689 1.549 19.388 1.00 93.25 249 TYR A N 1
ATOM 1876 C CA . TYR A 1 249 ? -9.737 2.427 20.558 1.00 93.25 249 TYR A CA 1
ATOM 1877 C C . TYR A 1 249 ? -11.179 2.721 20.972 1.00 93.25 249 TYR A C 1
ATOM 1879 O O . TYR A 1 249 ? -11.983 3.166 20.149 1.00 93.25 249 TYR A O 1
ATOM 1887 N N . GLY A 1 250 ? -11.492 2.513 22.255 1.00 89.00 250 GLY A N 1
ATOM 1888 C CA . GLY A 1 250 ? -12.838 2.745 22.788 1.00 89.00 250 GLY A CA 1
ATOM 1889 C C . GLY A 1 250 ? -13.892 1.795 22.208 1.00 89.00 250 GLY A C 1
ATOM 1890 O O . GLY A 1 250 ? -15.081 2.092 22.274 1.00 89.00 250 GLY A O 1
ATOM 1891 N N . LEU A 1 251 ? -13.448 0.680 21.622 1.00 88.44 251 LEU A N 1
ATOM 1892 C CA . LEU A 1 251 ? -14.260 -0.386 21.043 1.00 88.44 251 LEU A CA 1
ATOM 1893 C C . LEU A 1 251 ? -13.968 -1.696 21.785 1.00 88.44 251 LEU A C 1
ATOM 1895 O O . LEU A 1 251 ? -12.878 -1.868 22.335 1.00 88.44 251 LEU A O 1
ATOM 1899 N N . GLY A 1 252 ? -14.937 -2.609 21.808 1.00 83.69 252 GLY A N 1
ATOM 1900 C CA . GLY A 1 252 ? -14.815 -3.874 22.523 1.00 83.69 252 GLY A CA 1
ATOM 1901 C C . GLY A 1 252 ? -14.101 -4.957 21.711 1.00 83.69 252 GLY A C 1
ATOM 1902 O O . GLY A 1 252 ? -13.884 -4.842 20.500 1.00 83.69 252 GLY A O 1
ATOM 1903 N N . SER A 1 253 ? -13.785 -6.074 22.374 1.00 87.56 253 SER A N 1
ATOM 1904 C CA . SER A 1 253 ? -13.195 -7.249 21.712 1.00 87.56 253 SER A CA 1
ATOM 1905 C C . SER A 1 253 ? -14.111 -7.824 20.636 1.00 87.56 253 SER A C 1
ATOM 1907 O O . SER A 1 253 ? -13.627 -8.358 19.645 1.00 87.56 253 SER A O 1
ATOM 1909 N N . ARG A 1 254 ? -15.432 -7.641 20.762 1.00 88.94 254 ARG A N 1
ATOM 1910 C CA . ARG A 1 254 ? -16.413 -8.113 19.778 1.00 88.94 254 ARG A CA 1
ATOM 1911 C C . ARG A 1 254 ? -16.185 -7.512 18.389 1.00 88.94 254 ARG A C 1
ATOM 1913 O O . ARG A 1 254 ? -16.269 -8.236 17.397 1.00 88.94 254 ARG A O 1
ATOM 1920 N N . GLU A 1 255 ? -15.922 -6.210 18.291 1.00 90.50 255 GLU A N 1
ATOM 1921 C CA . GLU A 1 255 ? -15.640 -5.546 17.014 1.00 90.50 255 GLU A CA 1
ATOM 1922 C C . GLU A 1 255 ? -14.316 -6.037 16.411 1.00 90.50 255 GLU A C 1
ATOM 1924 O O . GLU A 1 255 ? -14.244 -6.305 15.208 1.00 90.50 255 GLU A O 1
ATOM 1929 N N . ALA A 1 256 ? -13.288 -6.208 17.247 1.00 92.56 256 ALA A N 1
ATOM 1930 C CA . ALA A 1 256 ? -11.985 -6.721 16.830 1.00 92.56 256 ALA A CA 1
ATOM 1931 C C . ALA A 1 256 ? -12.063 -8.184 16.354 1.00 92.56 256 ALA A C 1
ATOM 1933 O O . ALA A 1 256 ? -11.506 -8.534 15.313 1.00 92.56 256 ALA A O 1
ATOM 1934 N N . GLU A 1 257 ? -12.803 -9.037 17.061 1.00 93.19 257 GLU A N 1
ATOM 1935 C CA . GLU A 1 257 ? -13.057 -10.429 16.683 1.00 93.19 257 GLU A CA 1
ATOM 1936 C C . GLU A 1 257 ? -13.871 -10.526 15.394 1.00 93.19 257 GLU A C 1
ATOM 1938 O O . GLU A 1 257 ? -13.527 -11.312 14.512 1.00 93.19 257 GLU A O 1
ATOM 1943 N N . ALA A 1 258 ? -14.908 -9.697 15.234 1.00 92.81 258 ALA A N 1
ATOM 1944 C CA . ALA A 1 258 ? -15.686 -9.638 13.998 1.00 92.81 258 ALA A CA 1
ATOM 1945 C C . ALA A 1 258 ? -14.820 -9.221 12.800 1.00 92.81 258 ALA A C 1
ATOM 1947 O O . ALA A 1 258 ? -14.981 -9.757 11.702 1.00 92.81 258 ALA A O 1
ATOM 1948 N N . PHE A 1 259 ? -13.879 -8.297 13.007 1.00 95.38 259 PHE A N 1
ATOM 1949 C CA . PHE A 1 259 ? -12.882 -7.924 12.009 1.00 95.38 259 PHE A CA 1
ATOM 1950 C C . PHE A 1 259 ? -11.930 -9.081 11.671 1.00 95.38 259 PHE A C 1
ATOM 1952 O O . PHE A 1 259 ? -11.734 -9.380 10.491 1.00 95.38 259 PHE A O 1
ATOM 1959 N N . ILE A 1 260 ? -11.373 -9.760 12.679 1.00 95.75 260 ILE A N 1
ATOM 1960 C CA . ILE A 1 260 ? -10.496 -10.926 12.482 1.00 95.75 260 ILE A CA 1
ATOM 1961 C C . ILE A 1 260 ? -11.235 -12.034 11.722 1.00 95.75 260 ILE A C 1
ATOM 1963 O O . ILE A 1 260 ? -10.673 -12.629 10.803 1.00 95.75 260 ILE A O 1
ATOM 1967 N N . GLU A 1 261 ? -12.496 -12.290 12.066 1.00 95.06 261 GLU A N 1
ATOM 1968 C CA . GLU A 1 261 ? -13.333 -13.272 11.381 1.00 95.06 261 GLU A CA 1
ATOM 1969 C C . GLU A 1 261 ? -13.612 -12.856 9.932 1.00 95.06 261 GLU A C 1
ATOM 1971 O O . GLU A 1 261 ? -13.468 -13.663 9.014 1.00 95.06 261 GLU A O 1
ATOM 1976 N N . ALA A 1 262 ? -13.920 -11.579 9.688 1.00 94.94 262 ALA A N 1
ATOM 1977 C CA . ALA A 1 262 ? -14.118 -11.069 8.335 1.00 94.94 262 ALA A CA 1
ATOM 1978 C C . ALA A 1 262 ? -12.865 -11.246 7.458 1.00 94.94 262 ALA A C 1
ATOM 1980 O O . ALA A 1 262 ? -12.998 -11.645 6.301 1.00 94.94 262 ALA A O 1
ATOM 1981 N N . LEU A 1 263 ? -11.657 -11.034 7.998 1.00 95.25 263 LEU A N 1
ATOM 1982 C CA . LEU A 1 263 ? -10.397 -11.234 7.264 1.00 95.25 263 LEU A CA 1
ATOM 1983 C C . LEU A 1 263 ? -10.173 -12.680 6.795 1.00 95.25 263 LEU A C 1
ATOM 1985 O O . LEU A 1 263 ? -9.435 -12.900 5.833 1.00 95.25 263 LEU A O 1
ATOM 1989 N N . ARG A 1 264 ? -10.799 -13.672 7.443 1.00 92.00 264 ARG A N 1
ATOM 1990 C CA . ARG A 1 264 ? -10.736 -15.076 6.999 1.00 92.00 264 ARG A CA 1
ATOM 1991 C C . ARG A 1 264 ? -11.531 -15.305 5.717 1.00 92.00 264 ARG A C 1
ATOM 1993 O O . ARG A 1 264 ? -11.230 -16.232 4.965 1.00 92.00 264 ARG A O 1
ATOM 2000 N N . SER A 1 265 ? -12.527 -14.461 5.449 1.00 90.81 265 SER A N 1
ATOM 2001 C CA . SER A 1 265 ? -13.344 -14.557 4.247 1.00 90.81 265 SER A CA 1
ATOM 2002 C C . SER A 1 265 ? -12.554 -14.132 3.005 1.00 90.81 265 SER A C 1
ATOM 2004 O O . SER A 1 265 ? -12.063 -12.999 2.950 1.00 90.81 265 SER A O 1
ATOM 2006 N N . PRO A 1 266 ? -12.505 -14.965 1.946 1.00 87.50 266 PRO A N 1
ATOM 2007 C CA . PRO A 1 266 ? -11.927 -14.578 0.661 1.00 87.50 266 PRO A CA 1
ATOM 2008 C C . PRO A 1 266 ? -12.586 -13.343 0.037 1.00 87.50 266 PRO A C 1
ATOM 2010 O O . PRO A 1 266 ? -11.949 -12.675 -0.768 1.00 87.50 266 PRO A O 1
ATOM 2013 N N . LEU A 1 267 ? -13.823 -13.015 0.430 1.00 87.69 267 LEU A N 1
ATOM 2014 C CA . LEU A 1 267 ? -14.569 -11.852 -0.064 1.00 87.69 267 LEU A CA 1
ATOM 2015 C C . LEU A 1 267 ? -13.971 -10.511 0.374 1.00 87.69 267 LEU A C 1
ATOM 2017 O O . LEU A 1 267 ? -14.334 -9.477 -0.175 1.00 87.69 267 LEU A O 1
ATOM 2021 N N . THR A 1 268 ? -13.082 -10.507 1.370 1.00 89.69 268 THR A N 1
ATOM 2022 C CA . THR A 1 268 ? -12.367 -9.286 1.761 1.00 89.69 268 THR A CA 1
ATOM 2023 C C . THR A 1 268 ? -11.181 -8.992 0.851 1.00 89.69 268 THR A C 1
ATOM 2025 O O . THR A 1 268 ? -10.690 -7.867 0.843 1.00 89.69 268 THR A O 1
ATOM 2028 N N . ARG A 1 269 ? -10.727 -9.964 0.053 1.00 92.50 269 ARG A N 1
ATOM 2029 C CA . ARG A 1 269 ? -9.624 -9.770 -0.892 1.00 92.50 269 ARG A CA 1
ATOM 2030 C C . ARG A 1 269 ? -10.094 -8.867 -2.037 1.00 92.50 269 ARG A C 1
ATOM 2032 O O . ARG A 1 269 ? -11.219 -9.047 -2.506 1.00 92.50 269 ARG A O 1
ATOM 2039 N N . PRO A 1 270 ? -9.257 -7.926 -2.504 1.00 91.00 270 PRO A N 1
ATOM 2040 C CA . PRO A 1 270 ? -9.629 -7.084 -3.629 1.00 91.00 270 PRO A CA 1
ATOM 2041 C C . PRO A 1 270 ? -9.818 -7.942 -4.882 1.00 91.00 270 PRO A C 1
ATOM 2043 O O . PRO A 1 270 ? -9.020 -8.842 -5.159 1.00 91.00 270 PRO A O 1
ATOM 2046 N N . GLY A 1 271 ? -10.884 -7.665 -5.629 1.00 90.38 271 GLY A N 1
ATOM 2047 C CA . GLY A 1 271 ? -11.103 -8.281 -6.936 1.00 90.38 271 GLY A CA 1
ATOM 2048 C C . GLY A 1 271 ? -10.138 -7.725 -7.986 1.00 90.38 271 GLY A C 1
ATOM 2049 O O . GLY A 1 271 ? -9.604 -6.625 -7.830 1.00 90.38 271 GLY A O 1
ATOM 2050 N N . GLU A 1 272 ? -9.962 -8.448 -9.094 1.00 92.69 272 GLU A N 1
ATOM 2051 C CA . GLU A 1 272 ? -9.099 -8.016 -10.206 1.00 92.69 272 GLU A CA 1
ATOM 2052 C C . GLU A 1 272 ? -9.479 -6.617 -10.715 1.00 92.69 272 GLU A C 1
ATOM 2054 O O . GLU A 1 272 ? -8.613 -5.770 -10.904 1.00 92.69 272 GLU A O 1
ATOM 2059 N N . GLU A 1 273 ? -10.775 -6.322 -10.843 1.00 92.19 273 GLU A N 1
ATOM 2060 C CA . GLU A 1 273 ? -11.268 -5.007 -11.278 1.00 92.19 273 GLU A CA 1
ATOM 2061 C C . GLU A 1 273 ? -10.952 -3.873 -10.289 1.00 92.19 273 GLU A C 1
ATOM 2063 O O . GLU A 1 273 ? -10.805 -2.710 -10.672 1.00 92.19 273 GLU A O 1
ATOM 2068 N N . GLU A 1 274 ? -10.882 -4.171 -8.991 1.00 91.12 274 GLU A N 1
ATOM 2069 C CA . GLU A 1 274 ? -10.515 -3.180 -7.978 1.00 91.12 274 GLU A CA 1
ATOM 2070 C C . GLU A 1 274 ? -9.028 -2.830 -8.080 1.00 91.12 274 GLU A C 1
ATOM 2072 O O . GLU A 1 274 ? -8.670 -1.648 -8.091 1.00 91.12 274 GLU A O 1
ATOM 2077 N N . VAL A 1 275 ? -8.177 -3.846 -8.244 1.00 92.69 275 VAL A N 1
ATOM 2078 C CA . VAL A 1 275 ? -6.740 -3.662 -8.470 1.00 92.69 275 VAL A CA 1
ATOM 2079 C C . VAL A 1 275 ? -6.491 -2.964 -9.811 1.00 92.69 275 VAL A C 1
ATOM 2081 O O . VAL A 1 275 ? -5.719 -2.007 -9.856 1.00 92.69 275 VAL A O 1
ATOM 2084 N N . ALA A 1 276 ? -7.194 -3.350 -10.879 1.00 93.06 276 ALA A N 1
ATOM 2085 C CA . ALA A 1 276 ? -7.071 -2.726 -12.196 1.00 93.06 276 ALA A CA 1
ATOM 2086 C C . ALA A 1 276 ? -7.405 -1.228 -12.139 1.00 93.06 276 ALA A C 1
ATOM 2088 O O . ALA A 1 276 ? -6.610 -0.409 -12.588 1.00 93.06 276 ALA A O 1
ATOM 2089 N N . ARG A 1 277 ? -8.503 -0.833 -11.479 1.00 92.25 277 ARG A N 1
ATOM 2090 C CA . ARG A 1 277 ? -8.854 0.591 -11.299 1.00 92.25 277 ARG A CA 1
ATOM 2091 C C . ARG A 1 277 ? -7.831 1.371 -10.472 1.00 92.25 277 ARG A C 1
ATOM 2093 O O . ARG A 1 277 ? -7.669 2.580 -10.659 1.00 92.25 277 ARG A O 1
ATOM 2100 N N . LEU A 1 278 ? -7.156 0.731 -9.516 1.00 91.06 278 LEU A N 1
ATOM 2101 C CA . LEU A 1 278 ? -6.044 1.356 -8.796 1.00 91.06 278 LEU A CA 1
ATOM 2102 C C . LEU A 1 278 ? -4.861 1.608 -9.742 1.00 91.06 278 LEU A C 1
ATOM 2104 O O . LEU A 1 278 ? -4.334 2.723 -9.767 1.00 91.06 278 LEU A O 1
ATOM 2108 N N . VAL A 1 279 ? -4.471 0.589 -10.510 1.00 92.88 279 VAL A N 1
ATOM 2109 C CA . VAL A 1 279 ? -3.349 0.641 -11.457 1.00 92.88 279 VAL A CA 1
ATOM 2110 C C . VAL A 1 279 ? -3.612 1.659 -12.563 1.00 92.88 279 VAL A C 1
ATOM 2112 O O . VAL A 1 279 ? -2.765 2.513 -12.804 1.00 92.88 279 VAL A O 1
ATOM 2115 N N . GLU A 1 280 ? -4.799 1.638 -13.167 1.00 92.44 280 GLU A N 1
ATOM 2116 C CA . GLU A 1 280 ? -5.201 2.534 -14.254 1.00 92.44 280 GLU A CA 1
ATOM 2117 C C . GLU A 1 280 ? -5.141 4.007 -13.837 1.00 92.44 280 GLU A C 1
ATOM 2119 O O . GLU A 1 280 ? -4.533 4.826 -14.525 1.00 92.44 280 GLU A O 1
ATOM 2124 N N . ARG A 1 281 ? -5.688 4.357 -12.663 1.00 89.75 281 ARG A N 1
ATOM 2125 C CA . ARG A 1 281 ? -5.633 5.738 -12.150 1.00 89.75 281 ARG A CA 1
ATOM 2126 C C . ARG A 1 281 ? -4.199 6.204 -11.896 1.00 89.75 281 ARG A C 1
ATOM 2128 O O . ARG A 1 281 ? -3.866 7.354 -12.179 1.00 89.75 281 ARG A O 1
ATOM 2135 N N . GLY A 1 282 ? -3.354 5.323 -11.361 1.00 88.94 282 GLY A N 1
ATOM 2136 C CA . GLY A 1 282 ? -1.938 5.613 -11.141 1.00 88.94 282 GLY A CA 1
ATOM 2137 C C . GLY A 1 282 ? -1.163 5.806 -12.446 1.00 88.94 282 GLY A C 1
ATO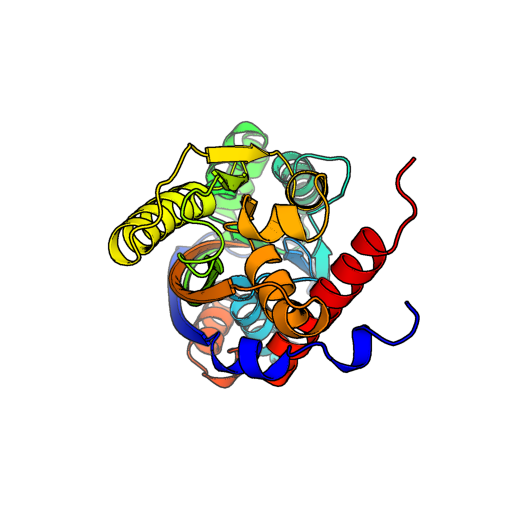M 2138 O O . GLY A 1 282 ? -0.422 6.779 -12.587 1.00 88.94 282 GLY A O 1
ATOM 2139 N N . ALA A 1 283 ? -1.384 4.912 -13.408 1.00 91.38 283 ALA A N 1
ATOM 2140 C CA . ALA A 1 283 ? -0.819 4.948 -14.752 1.00 91.38 283 ALA A CA 1
ATOM 2141 C C . ALA A 1 283 ? -1.228 6.212 -15.521 1.00 91.38 283 ALA A C 1
ATOM 2143 O O . ALA A 1 283 ? -0.370 6.892 -16.081 1.00 91.38 283 ALA A O 1
ATOM 2144 N N . ALA A 1 284 ? -2.507 6.591 -15.480 1.00 89.00 284 ALA A N 1
ATOM 2145 C CA . ALA A 1 284 ? -3.006 7.801 -16.132 1.00 89.00 284 ALA A CA 1
ATOM 2146 C C . ALA A 1 284 ? -2.307 9.071 -15.613 1.00 89.00 284 ALA A C 1
ATOM 2148 O O . ALA A 1 284 ? -1.888 9.914 -16.408 1.00 89.00 284 ALA A O 1
ATOM 2149 N N . LYS A 1 285 ? -2.098 9.180 -14.292 1.00 85.81 285 LYS A N 1
ATOM 2150 C CA . LYS A 1 285 ? -1.343 10.295 -13.690 1.00 85.81 285 LYS A CA 1
ATOM 2151 C C . LYS A 1 285 ? 0.118 10.318 -14.156 1.00 85.81 285 LYS A C 1
ATOM 2153 O O . LYS A 1 285 ? 0.690 11.387 -14.357 1.00 85.81 285 LYS A O 1
ATOM 2158 N N . LEU A 1 286 ? 0.725 9.146 -14.334 1.00 87.44 286 LEU A N 1
ATOM 2159 C CA . LEU A 1 286 ? 2.097 9.016 -14.820 1.00 87.44 286 LEU A CA 1
ATOM 2160 C C . LEU A 1 286 ? 2.218 9.493 -16.278 1.00 87.44 286 LEU A C 1
ATOM 2162 O O . LEU A 1 286 ? 3.104 10.288 -16.590 1.00 87.44 286 LEU A O 1
ATOM 2166 N N . VAL A 1 287 ? 1.283 9.087 -17.143 1.00 86.19 287 VAL A N 1
ATOM 2167 C CA . VAL A 1 287 ? 1.196 9.553 -18.540 1.00 86.19 287 VAL A CA 1
ATOM 2168 C C . VAL A 1 287 ? 1.021 11.068 -18.611 1.00 86.19 287 VAL A C 1
ATOM 2170 O O . VAL A 1 287 ? 1.686 11.720 -19.418 1.00 86.19 287 VAL A O 1
ATOM 2173 N N . GLU A 1 288 ? 0.170 11.645 -17.758 1.00 84.25 288 GLU A N 1
ATOM 2174 C CA . GLU A 1 288 ? -0.015 13.098 -17.683 1.00 84.25 288 GLU A CA 1
ATOM 2175 C C . GLU A 1 288 ? 1.312 13.809 -17.391 1.00 84.25 288 GLU A C 1
ATOM 2177 O O . GLU A 1 288 ? 1.664 14.760 -18.083 1.00 84.25 288 GLU A O 1
ATOM 2182 N N . ILE A 1 289 ? 2.076 13.319 -16.411 1.00 83.00 289 ILE A N 1
ATOM 2183 C CA . ILE A 1 289 ? 3.364 13.902 -16.013 1.00 83.00 289 ILE A CA 1
ATOM 2184 C C . ILE A 1 289 ? 4.405 13.777 -17.127 1.00 83.00 289 ILE A C 1
ATOM 2186 O O . ILE A 1 289 ? 5.088 14.756 -17.422 1.00 83.00 289 ILE A O 1
ATOM 2190 N N . LEU A 1 290 ? 4.500 12.617 -17.782 1.00 81.75 290 LEU A N 1
ATOM 2191 C CA . LEU A 1 290 ? 5.410 12.416 -18.917 1.00 81.75 290 LEU A CA 1
ATOM 2192 C C . LEU A 1 290 ? 5.064 13.292 -20.125 1.00 81.75 290 LEU A C 1
ATOM 2194 O O . LEU A 1 290 ? 5.952 13.644 -20.896 1.00 81.75 290 LEU A O 1
ATOM 2198 N N . SER A 1 291 ? 3.790 13.656 -20.274 1.00 77.94 291 SER A N 1
ATOM 2199 C CA . SER A 1 291 ? 3.301 14.485 -21.378 1.00 77.94 291 SER A CA 1
ATOM 2200 C C . SER A 1 291 ? 3.522 15.987 -21.165 1.00 77.94 291 SER A C 1
ATOM 2202 O O . SER A 1 291 ? 3.279 16.769 -22.087 1.00 77.94 291 SER A O 1
ATOM 2204 N N . ARG A 1 292 ? 3.940 16.423 -19.967 1.00 77.31 292 ARG A N 1
ATOM 2205 C CA . ARG A 1 292 ? 4.172 17.845 -19.679 1.00 77.31 292 ARG A CA 1
ATOM 2206 C C . ARG A 1 292 ? 5.419 18.344 -20.424 1.00 77.31 292 ARG A C 1
ATOM 2208 O O . ARG A 1 292 ? 6.440 17.654 -20.412 1.00 77.31 292 ARG A O 1
ATOM 2215 N N . PRO A 1 293 ? 5.375 19.543 -21.042 1.00 63.50 293 PRO A N 1
ATOM 2216 C CA . PRO A 1 293 ? 6.566 20.167 -21.606 1.00 63.50 293 PRO A CA 1
ATOM 2217 C C . PRO A 1 293 ? 7.628 20.311 -20.517 1.00 63.50 293 PRO A C 1
ATOM 2219 O O . PRO A 1 293 ? 7.332 20.792 -19.422 1.00 63.50 293 PRO A O 1
ATOM 2222 N N . ARG A 1 294 ? 8.853 19.876 -20.805 1.00 62.44 294 ARG A N 1
ATOM 2223 C CA . ARG A 1 294 ? 9.986 20.093 -19.904 1.00 62.44 294 ARG A CA 1
ATOM 2224 C C . ARG A 1 294 ? 10.434 21.544 -20.054 1.00 62.44 294 ARG A C 1
ATOM 2226 O O . ARG A 1 294 ? 10.594 21.995 -21.187 1.00 62.44 294 ARG A O 1
ATOM 2233 N N . ALA A 1 295 ? 10.547 22.251 -18.931 1.00 51.56 295 ALA A N 1
ATOM 2234 C CA . ALA A 1 295 ? 11.094 23.605 -18.871 1.00 51.56 295 ALA A CA 1
ATOM 2235 C C . ALA A 1 295 ? 12.611 23.598 -19.093 1.00 51.56 295 ALA A C 1
ATOM 2237 O O . ALA A 1 295 ? 13.249 22.591 -18.703 1.00 51.56 295 ALA A O 1
#